Protein AF-A0A932J8X0-F1 (afdb_monomer_lite)

Secondary structure (DSSP, 8-state):
----PPP-TTSSTTSS------------TTTHHHHHHHHHHHHHHHHHHHHHHHHHHHHHHHHHHHHHHHHHHHHHHHHHHHHHHHHHHHHHHHHHHHHHHHHHHHHHHHHHHHHHHHHHHHHHHHHHHHHHHHHTT-HHHHHHHHHHHHHHHHHHHHHHHHHHHHHHHHHHHHHHHHHHH-GGGHHHHHHHHHHHHHHHHHHHHHHHHHHHHHHHHHHHHHSHHHHHHHHHHH---SHHHHHHHHHHHHHHHHHHHHHHHHHHHHHHHHHHHTT--S-TTSHIIIIIHHIIIIIIHHHHHHHHHHHHHHHHIIIIIIHHHHHHHHHHHHHHHHHHHHHHHTHHHH--

Foldseek 3Di:
DDDDDDDDPPPPPPPDDDDDDDDDDDDDVPVCVVCCVVVVVVVVVVVVVVVVVVVVVVVVVVVVVVVVVVVVVVVVVVVVVVVVVVVVVVVVVVVVVVVVVVVVVVVVVVVVVVVLVVVLVVLVVVLVVLVVVLVVLPLVVLQVFLVVLLVVLVVVLVVLLVLQLQLLVQLLVLLVVVCVVPVVCVVVSVVLNVLSVLLNVLSVQLVVLVVVLVVVCPVCVVCVVVVVVVVVPDDPDDNVVSVVSNVVSLVSNVVSVVVNVVSCVVSVVVVCPPPPPPPCPPCCVSNVVSSVP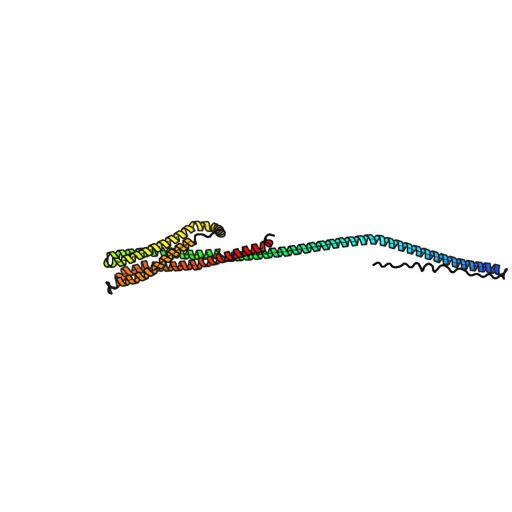RHVVSSVVSNVSSVVSVCSNVPRHVPSSVVSVVVSVVSVVVSVVSCVVCVVSNVD

pLDDT: mean 73.35, std 19.19, range [31.12, 97.75]

Sequence (348 aa):
MSDSIPFNRRAFLQQAILFTGAGLALGGVAAYAKDQWDAGEAASAASTVSLDSLRAQLAEASNQVAILNEALAASEAALTELRPQLATALGKNAELQNALTQQQADADSLKSQLAEAVSVIASHKQLIDLFDKLDAIGLDDVLQTGLNAASTAFAGLLGLAPLALAGIASARSLLDNFEIQFPSFRANLDWLKKNLDALTSGVAAVEAAIQGALSTLDPALTRMTQFIIYILDHLPFGIGQSAKNALNANDTLYASLPAFITGASSQIFTIFNEPFGTSERGLSKSLLQPVREKALAPSEKLGAQVTATNDVYVKDLHVPASVALTQRAQLRKEIADFREKNKAVLEK

Structure (mmCIF, N/CA/C/O backbone):
data_AF-A0A932J8X0-F1
#
_entry.id   AF-A0A932J8X0-F1
#
loop_
_atom_site.group_PDB
_atom_site.id
_atom_site.type_symbol
_atom_site.label_atom_id
_atom_site.label_alt_id
_atom_site.label_comp_id
_atom_site.label_asym_id
_atom_site.label_entity_id
_atom_site.label_seq_id
_atom_site.pdbx_PDB_ins_code
_atom_site.Cartn_x
_atom_site.Cartn_y
_atom_site.Cartn_z
_atom_site.occupancy
_atom_site.B_iso_or_equiv
_atom_site.auth_seq_id
_atom_site.auth_comp_id
_atom_site.auth_asym_id
_atom_site.auth_atom_id
_atom_site.pdbx_PDB_model_num
ATOM 1 N N . MET A 1 1 ? -54.246 -16.405 58.474 1.00 39.28 1 MET A N 1
ATOM 2 C CA . MET A 1 1 ? -54.388 -17.644 59.263 1.00 39.28 1 MET A CA 1
ATOM 3 C C . MET A 1 1 ? -53.867 -17.330 60.647 1.00 39.28 1 MET A C 1
ATOM 5 O O . MET A 1 1 ? -52.698 -17.009 60.790 1.00 39.28 1 MET A O 1
ATOM 9 N N . SER A 1 2 ? -54.800 -17.212 61.581 1.00 34.84 2 SER A N 1
ATOM 10 C CA . SER A 1 2 ? -54.664 -16.609 62.903 1.00 34.84 2 SER A CA 1
ATOM 11 C C . SER A 1 2 ? -54.863 -17.692 63.957 1.00 34.84 2 SER A C 1
ATOM 13 O O . SER A 1 2 ? -55.970 -18.220 64.051 1.00 34.84 2 SER A O 1
ATOM 15 N N . ASP A 1 3 ? -53.831 -17.991 64.740 1.00 37.00 3 ASP A N 1
ATOM 16 C CA . ASP A 1 3 ? -53.940 -18.879 65.898 1.00 37.00 3 ASP A CA 1
ATOM 17 C C . ASP A 1 3 ? -54.025 -18.047 67.178 1.00 37.00 3 ASP A C 1
ATOM 19 O O . ASP A 1 3 ? -53.086 -17.355 67.569 1.00 37.00 3 ASP A O 1
ATOM 23 N N . SER A 1 4 ? -55.191 -18.100 67.820 1.00 38.75 4 SER A N 1
ATOM 24 C CA . SER A 1 4 ? -55.466 -17.503 69.125 1.00 38.75 4 SER A CA 1
ATOM 25 C C . SER A 1 4 ? -55.591 -18.602 70.180 1.00 38.75 4 SER A C 1
ATOM 27 O O . SER A 1 4 ? -56.438 -19.487 70.061 1.00 38.75 4 SER A O 1
ATOM 29 N N . ILE A 1 5 ? -54.773 -18.516 71.228 1.00 43.25 5 ILE A N 1
ATOM 30 C CA . ILE A 1 5 ? -54.753 -19.416 72.391 1.00 43.25 5 ILE A CA 1
ATOM 31 C C . ILE A 1 5 ? -55.936 -19.071 73.327 1.00 43.25 5 ILE A C 1
ATOM 33 O O . ILE A 1 5 ? -56.063 -17.905 73.711 1.00 43.25 5 ILE A O 1
ATOM 37 N N . PRO A 1 6 ? -56.809 -20.019 73.728 1.00 49.38 6 PRO A N 1
ATOM 38 C CA . PRO A 1 6 ? -57.963 -19.704 74.571 1.00 49.38 6 PRO A CA 1
ATOM 39 C C . PRO A 1 6 ? -57.643 -19.727 76.079 1.00 49.38 6 PRO A C 1
ATOM 41 O O . PRO A 1 6 ? -57.189 -20.728 76.630 1.00 49.38 6 PRO A O 1
ATOM 44 N N . PHE A 1 7 ? -57.963 -18.620 76.759 1.00 43.22 7 PHE A N 1
ATOM 45 C CA . PHE A 1 7 ? -57.955 -18.459 78.219 1.00 43.22 7 PHE A CA 1
ATOM 46 C C . PHE A 1 7 ? -59.139 -19.186 78.886 1.00 43.22 7 PHE A C 1
ATOM 48 O O . PHE A 1 7 ? -60.299 -19.027 78.499 1.00 43.22 7 PHE A O 1
ATOM 55 N N . ASN A 1 8 ? -58.853 -19.951 79.941 1.00 48.16 8 ASN A N 1
ATOM 56 C CA . ASN A 1 8 ? -59.779 -20.887 80.578 1.00 48.16 8 ASN A CA 1
ATOM 57 C C . ASN A 1 8 ? -60.468 -20.266 81.817 1.00 48.16 8 ASN A C 1
ATOM 59 O O . ASN A 1 8 ? -59.940 -20.299 82.923 1.00 48.16 8 ASN A O 1
ATOM 63 N N . ARG A 1 9 ? -61.670 -19.695 81.641 1.00 50.12 9 ARG A N 1
ATOM 64 C CA . ARG A 1 9 ? -62.478 -19.054 82.711 1.00 50.12 9 ARG A CA 1
ATOM 65 C C . ARG A 1 9 ? -63.271 -20.034 83.598 1.00 50.12 9 ARG A C 1
ATOM 67 O O . ARG A 1 9 ? -63.955 -19.604 84.520 1.00 50.12 9 ARG A O 1
ATOM 74 N N . ARG A 1 10 ? -63.216 -21.346 83.330 1.00 53.94 10 ARG A N 1
ATOM 75 C CA . ARG A 1 10 ? -64.060 -22.359 84.001 1.00 53.94 10 ARG A CA 1
ATOM 76 C C . ARG A 1 10 ? -63.488 -22.937 85.300 1.00 53.94 10 ARG A C 1
ATOM 78 O O . ARG A 1 10 ? -64.251 -23.520 86.059 1.00 53.94 10 ARG A O 1
ATOM 85 N N . ALA A 1 11 ? -62.202 -22.745 85.589 1.00 51.12 11 ALA A N 1
ATOM 86 C CA . ALA A 1 11 ? -61.571 -23.319 86.783 1.00 51.12 11 ALA A CA 1
ATOM 87 C C . ALA A 1 11 ? -61.837 -22.527 88.082 1.00 51.12 11 ALA A C 1
ATOM 89 O O . ALA A 1 11 ? -61.676 -23.067 89.168 1.00 51.12 11 ALA A O 1
ATOM 90 N N . PHE A 1 12 ? -62.282 -21.269 87.993 1.00 49.56 12 PHE A N 1
ATOM 91 C CA . PHE A 1 12 ? -62.407 -20.391 89.166 1.00 49.56 12 PHE A CA 1
ATOM 92 C C . PHE A 1 12 ? -63.771 -20.477 89.880 1.00 49.56 12 PHE A C 1
ATOM 94 O O . PHE A 1 12 ? -63.888 -20.115 91.044 1.00 49.56 12 PHE A O 1
ATOM 101 N N . LEU A 1 13 ? -64.814 -20.999 89.223 1.00 45.50 13 LEU A N 1
ATOM 102 C CA . LEU A 1 13 ? -66.171 -21.070 89.795 1.00 45.50 13 LEU A CA 1
ATOM 103 C C . LEU A 1 13 ? -66.478 -22.377 90.549 1.00 45.50 13 LEU A C 1
ATOM 105 O O . LEU A 1 13 ? -67.580 -22.530 91.063 1.00 45.50 13 LEU A O 1
ATOM 109 N N . GLN A 1 14 ? -65.530 -23.316 90.641 1.00 49.47 14 GLN A N 1
ATOM 110 C CA . GLN A 1 14 ? -65.748 -24.619 91.289 1.00 49.47 14 GLN A CA 1
ATOM 111 C C . GLN A 1 14 ? -65.331 -24.691 92.766 1.00 49.47 14 GLN A C 1
ATOM 113 O O . GLN A 1 14 ? -65.524 -25.734 93.383 1.00 49.47 14 GLN A O 1
ATOM 118 N N . GLN A 1 15 ? -64.801 -23.615 93.358 1.00 44.88 15 GLN A N 1
ATOM 119 C CA . GLN A 1 15 ? -64.203 -23.678 94.702 1.00 44.88 15 GLN A CA 1
ATOM 120 C C . GLN A 1 15 ? -64.929 -22.877 95.792 1.00 44.88 15 GLN A C 1
ATOM 122 O O . GLN A 1 15 ? -64.436 -22.770 96.910 1.00 44.88 15 GLN A O 1
ATOM 127 N N . ALA A 1 16 ? -66.131 -22.372 95.515 1.00 40.00 16 ALA A N 1
ATOM 128 C CA . ALA A 1 16 ? -66.974 -21.734 96.519 1.00 40.00 16 ALA A CA 1
ATOM 129 C C . ALA A 1 16 ? -68.401 -22.268 96.384 1.00 40.00 16 ALA A C 1
ATOM 131 O O . ALA A 1 16 ? -69.050 -21.967 95.393 1.00 40.00 16 ALA A O 1
ATOM 132 N N . ILE A 1 17 ? -68.824 -23.094 97.348 1.00 42.75 17 ILE A N 1
ATOM 133 C CA . ILE A 1 17 ? -70.187 -23.526 97.737 1.00 42.75 17 ILE A CA 1
ATOM 134 C C . ILE A 1 17 ? -70.041 -24.948 98.304 1.00 42.75 17 ILE A C 1
ATOM 136 O O . ILE A 1 17 ? -70.130 -25.935 97.584 1.00 42.75 17 ILE A O 1
ATOM 140 N N . LEU A 1 18 ? -69.784 -25.051 99.608 1.00 36.28 18 LEU A N 1
ATOM 141 C CA . LEU A 1 18 ? -70.157 -26.207 100.431 1.00 36.28 18 LEU A CA 1
ATOM 142 C C . LEU A 1 18 ? -70.184 -25.737 101.888 1.00 36.28 18 LEU A C 1
ATOM 144 O O . LEU A 1 18 ? -69.194 -25.736 102.612 1.00 36.28 18 LEU A O 1
ATOM 148 N N . PHE A 1 19 ? -71.358 -25.224 102.238 1.00 36.97 19 PHE A N 1
ATOM 149 C CA . PHE A 1 19 ? -71.772 -24.688 103.525 1.00 36.97 19 PHE A CA 1
ATOM 150 C C . PHE A 1 19 ? -72.671 -25.740 104.214 1.00 36.97 19 PHE A C 1
ATOM 152 O O . PHE A 1 19 ? -73.528 -26.325 103.555 1.00 36.97 19 PHE A O 1
ATOM 159 N N . THR A 1 20 ? -72.549 -25.868 105.543 1.00 35.31 20 THR A N 1
ATOM 160 C CA . THR A 1 20 ? -73.611 -26.164 106.546 1.00 35.31 20 THR A CA 1
ATOM 161 C C . THR A 1 20 ? -74.380 -27.499 106.581 1.00 35.31 20 THR A C 1
ATOM 163 O O . THR A 1 20 ? -75.069 -27.878 105.641 1.00 35.31 20 THR A O 1
ATOM 166 N N . GLY A 1 21 ? -74.431 -28.098 107.782 1.00 34.41 21 GLY A N 1
ATOM 167 C CA . GLY A 1 21 ? -75.422 -29.096 108.216 1.00 34.41 21 GLY A CA 1
ATOM 168 C C . GLY A 1 21 ? -75.527 -29.153 109.755 1.00 34.41 21 GLY A C 1
ATOM 169 O O . GLY A 1 21 ? -74.511 -29.093 110.436 1.00 34.41 21 GLY A O 1
ATOM 170 N N . ALA A 1 22 ? -76.758 -29.201 110.278 1.00 35.03 22 ALA A N 1
ATOM 171 C CA . ALA A 1 22 ? -77.200 -28.860 111.642 1.00 35.03 22 ALA A CA 1
ATOM 172 C C . ALA A 1 22 ? -77.447 -30.066 112.589 1.00 35.03 22 ALA A C 1
ATOM 174 O O . ALA A 1 22 ? -77.592 -31.190 112.119 1.00 35.03 22 ALA A O 1
ATOM 175 N N . GLY A 1 23 ? -77.617 -29.822 113.904 1.00 38.41 23 GLY A N 1
ATOM 176 C CA . GLY A 1 23 ? -78.188 -30.797 114.856 1.00 38.41 23 GLY A CA 1
ATOM 177 C C . GLY A 1 23 ? -78.225 -30.345 116.331 1.00 38.41 23 GLY A C 1
ATOM 178 O O . GLY A 1 23 ? -77.194 -30.323 116.990 1.00 38.41 23 GLY A O 1
ATOM 179 N N . LEU A 1 24 ? -79.420 -30.018 116.850 1.00 36.91 24 LEU A N 1
ATOM 180 C CA . LEU A 1 24 ? -79.743 -29.732 118.263 1.00 36.91 24 LEU A CA 1
ATOM 181 C C . LEU A 1 24 ? -80.312 -30.992 118.951 1.00 36.91 24 LEU A C 1
ATOM 183 O O . LEU A 1 24 ? -81.232 -31.602 118.407 1.00 36.91 24 LEU A O 1
ATOM 187 N N . ALA A 1 25 ? -79.861 -31.327 120.168 1.00 42.59 25 ALA A N 1
ATOM 188 C CA . ALA A 1 25 ? -80.538 -32.273 121.068 1.00 42.59 25 ALA A CA 1
ATOM 189 C C . ALA A 1 25 ? -80.444 -31.805 122.536 1.00 42.59 25 ALA A C 1
ATOM 191 O O . ALA A 1 25 ? -79.367 -31.524 123.055 1.00 42.59 25 ALA A O 1
ATOM 192 N N . LEU A 1 26 ? -81.610 -31.694 123.178 1.00 37.94 26 LEU A N 1
ATOM 193 C CA . LEU A 1 26 ? -81.852 -31.227 124.546 1.00 37.94 26 LEU A CA 1
ATOM 194 C C . LEU A 1 26 ? -81.521 -32.315 125.581 1.00 37.94 26 LEU A C 1
ATOM 196 O O . LEU A 1 26 ? -82.140 -33.375 125.568 1.00 37.94 26 LEU A O 1
ATOM 200 N N . GLY A 1 27 ? -80.623 -32.025 126.528 1.00 40.16 27 GLY A N 1
ATOM 201 C CA . GLY A 1 27 ? -80.419 -32.869 127.712 1.00 40.16 27 GLY A CA 1
ATOM 202 C C . GLY A 1 27 ? -79.095 -32.629 128.433 1.00 40.16 27 GLY A C 1
ATOM 203 O O . GLY A 1 27 ? -78.170 -33.415 128.281 1.00 40.16 27 GLY A O 1
ATOM 204 N N . GLY A 1 28 ? -78.992 -31.562 129.236 1.00 36.47 28 GLY A N 1
ATOM 205 C CA . GLY A 1 28 ? -77.803 -31.355 130.073 1.00 36.47 28 GLY A CA 1
ATOM 206 C C . GLY A 1 28 ? -77.649 -29.979 130.719 1.00 36.47 28 GLY A C 1
ATOM 207 O O . GLY A 1 28 ? -76.533 -29.514 130.847 1.00 36.47 28 GLY A O 1
ATOM 208 N N . VAL A 1 29 ? -78.712 -29.285 131.128 1.00 36.12 29 VAL A N 1
ATOM 209 C CA . VAL A 1 29 ? -78.679 -27.822 131.380 1.00 36.12 29 VAL A CA 1
ATOM 210 C C . VAL A 1 29 ? -77.816 -27.328 132.568 1.00 36.12 29 VAL A C 1
ATOM 212 O O . VAL A 1 29 ? -77.713 -26.125 132.765 1.00 36.12 29 VAL A O 1
ATOM 215 N N . ALA A 1 30 ? -77.138 -28.203 133.322 1.00 41.72 30 ALA A N 1
ATOM 216 C CA . ALA A 1 30 ? -76.142 -27.802 134.335 1.00 41.72 30 ALA A CA 1
ATOM 217 C C . ALA A 1 30 ? -74.696 -28.250 134.020 1.00 41.72 30 ALA A C 1
ATOM 219 O O . ALA A 1 30 ? -73.755 -27.627 134.502 1.00 41.72 30 ALA A O 1
ATOM 220 N N . ALA A 1 31 ? -74.501 -29.267 133.168 1.00 41.97 31 ALA A N 1
ATOM 221 C CA . ALA A 1 31 ? -73.181 -29.675 132.664 1.00 41.97 31 ALA A CA 1
ATOM 222 C C . ALA A 1 31 ? -72.868 -29.038 131.295 1.00 41.97 31 ALA A C 1
ATOM 224 O O . ALA A 1 31 ? -71.729 -28.691 131.025 1.00 41.97 31 ALA A O 1
ATOM 225 N N . TYR A 1 32 ? -73.897 -28.763 130.491 1.00 43.03 32 TYR A N 1
ATOM 226 C CA . TYR A 1 32 ? -73.856 -28.038 129.220 1.00 43.03 32 TYR A CA 1
ATOM 227 C C . TYR A 1 32 ? -73.526 -26.552 129.398 1.00 43.03 32 TYR A C 1
ATOM 229 O O . TYR A 1 32 ? -73.077 -25.938 128.454 1.00 43.03 32 TYR A O 1
ATOM 237 N N . ALA A 1 33 ? -73.693 -25.943 130.577 1.00 43.09 33 ALA A N 1
ATOM 238 C CA . ALA A 1 33 ? -73.271 -24.551 130.788 1.00 43.09 33 ALA A CA 1
ATOM 239 C C . ALA A 1 33 ? -71.757 -24.417 131.041 1.00 43.09 33 ALA A C 1
ATOM 241 O O . ALA A 1 33 ? -71.186 -23.379 130.726 1.00 43.09 33 ALA A O 1
ATOM 242 N N . LYS A 1 34 ? -71.105 -25.465 131.569 1.00 43.97 34 LYS A N 1
ATOM 243 C CA . LYS A 1 34 ? -69.643 -25.529 131.715 1.00 43.97 34 LYS A CA 1
ATOM 244 C C . LYS A 1 34 ? -68.988 -26.149 130.479 1.00 43.97 34 LYS A C 1
ATOM 246 O O . LYS A 1 34 ? -68.008 -25.607 129.999 1.00 43.97 34 LYS A O 1
ATOM 251 N N . ASP A 1 35 ? -69.605 -27.175 129.894 1.00 44.78 35 ASP A N 1
ATOM 252 C CA . ASP A 1 35 ? -69.177 -27.769 128.625 1.00 44.78 35 ASP A CA 1
ATOM 253 C C . ASP A 1 35 ? -69.507 -26.877 127.415 1.00 44.78 35 ASP A C 1
ATOM 255 O O . ASP A 1 35 ? -68.776 -26.930 126.456 1.00 44.78 35 ASP A O 1
ATOM 259 N N . GLN A 1 36 ? -70.499 -25.971 127.426 1.00 44.47 36 GLN A N 1
ATOM 260 C CA . GLN A 1 36 ? -70.602 -24.903 126.402 1.00 44.47 36 GLN A CA 1
ATOM 261 C C . GLN A 1 36 ? -69.737 -23.684 126.699 1.00 44.47 36 GLN A C 1
ATOM 263 O O . GLN A 1 36 ? -69.558 -22.862 125.807 1.00 44.47 36 GLN A O 1
ATOM 268 N N . TRP A 1 37 ? -69.208 -23.530 127.911 1.00 48.25 37 TRP A N 1
ATOM 269 C CA . TRP A 1 37 ? -68.166 -22.533 128.130 1.00 48.25 37 TRP A CA 1
ATOM 270 C C . TRP A 1 37 ? -66.841 -23.085 127.621 1.00 48.25 37 TRP A C 1
ATOM 272 O O . TRP A 1 37 ? -66.235 -22.450 126.780 1.00 48.25 37 TRP A O 1
ATOM 282 N N . ASP A 1 38 ? -66.485 -24.321 127.978 1.00 48.09 38 ASP A N 1
ATOM 283 C CA . ASP A 1 38 ? -65.242 -24.975 127.557 1.00 48.09 38 ASP A CA 1
ATOM 284 C C . ASP A 1 38 ? -65.304 -25.469 126.082 1.00 48.09 38 ASP A C 1
ATOM 286 O O . ASP A 1 38 ? -64.325 -25.344 125.351 1.00 48.09 38 ASP A O 1
ATOM 290 N N . ALA A 1 39 ? -66.456 -25.935 125.571 1.00 46.81 39 ALA A N 1
ATOM 291 C CA . ALA A 1 39 ? -66.688 -26.241 124.146 1.00 46.81 39 ALA A CA 1
ATOM 292 C C . ALA A 1 39 ? -67.168 -25.035 123.337 1.00 46.81 39 ALA A C 1
ATOM 294 O O . ALA A 1 39 ? -67.032 -25.049 122.122 1.00 46.81 39 ALA A O 1
ATOM 295 N N . GLY A 1 40 ? -67.677 -23.972 123.962 1.00 47.59 40 GLY A N 1
ATOM 296 C CA . GLY A 1 40 ? -67.831 -22.665 123.316 1.00 47.59 40 GLY A CA 1
ATOM 297 C C . GLY A 1 40 ? -66.493 -21.945 123.206 1.00 47.59 40 GLY A C 1
ATOM 298 O O . GLY A 1 40 ? -66.272 -21.249 122.226 1.00 47.59 40 GLY A O 1
ATOM 299 N N . GLU A 1 41 ? -65.560 -22.181 124.126 1.00 48.91 41 GLU A N 1
ATOM 300 C CA . GLU A 1 41 ? -64.161 -21.746 124.080 1.00 48.91 41 GLU A CA 1
ATOM 301 C C . GLU A 1 41 ? -63.361 -22.612 123.094 1.00 48.91 41 GLU A C 1
ATOM 303 O O . GLU A 1 41 ? -62.618 -22.065 122.290 1.00 48.91 41 GLU A O 1
ATOM 308 N N . ALA A 1 42 ? -63.619 -23.925 123.001 1.00 48.97 42 ALA A N 1
ATOM 309 C CA . ALA A 1 42 ? -63.025 -24.795 121.977 1.00 48.97 42 ALA A CA 1
ATOM 310 C C . ALA A 1 42 ? -63.661 -24.652 120.577 1.00 48.97 42 ALA A C 1
ATOM 312 O O . ALA A 1 42 ? -62.952 -24.760 119.580 1.00 48.97 42 ALA A O 1
ATOM 313 N N . ALA A 1 43 ? -64.967 -24.380 120.457 1.00 48.72 43 ALA A N 1
ATOM 314 C CA . ALA A 1 43 ? -65.643 -24.128 119.180 1.00 48.72 43 ALA A CA 1
ATOM 315 C C . ALA A 1 43 ? -65.465 -22.684 118.711 1.00 48.72 43 ALA A C 1
ATOM 317 O O . ALA A 1 43 ? -65.368 -22.471 117.507 1.00 48.72 43 ALA A O 1
ATOM 318 N N . SER A 1 44 ? -65.358 -21.698 119.610 1.00 50.66 44 SER A N 1
ATOM 319 C CA . SER A 1 44 ? -64.876 -20.364 119.240 1.00 50.66 44 SER A CA 1
ATOM 320 C C . SER A 1 44 ? -63.403 -20.420 118.872 1.00 50.66 44 SER A C 1
ATOM 322 O O . SER A 1 44 ? -63.083 -19.833 117.856 1.00 50.66 44 SER A O 1
ATOM 324 N N . ALA A 1 45 ? -62.558 -21.203 119.560 1.00 52.47 45 ALA A N 1
ATOM 325 C CA . ALA A 1 45 ? -61.171 -21.449 119.157 1.00 52.47 45 ALA A CA 1
ATOM 326 C C . ALA A 1 45 ? -61.056 -22.193 117.813 1.00 52.47 45 ALA A C 1
ATOM 328 O O . ALA A 1 45 ? -60.228 -21.838 116.988 1.00 52.47 45 ALA A O 1
ATOM 329 N N . ALA A 1 46 ? -61.893 -23.194 117.530 1.00 52.88 46 ALA A N 1
ATOM 330 C CA . ALA A 1 46 ? -61.898 -23.889 116.239 1.00 52.88 46 ALA A CA 1
ATOM 331 C C . ALA A 1 46 ? -62.501 -23.022 115.116 1.00 52.88 46 ALA A C 1
ATOM 333 O O . ALA A 1 46 ? -62.030 -23.062 113.979 1.00 52.88 46 ALA A O 1
ATOM 334 N N . SER A 1 47 ? -63.506 -22.197 115.429 1.00 51.84 47 SER A N 1
ATOM 335 C CA . SER A 1 47 ? -64.109 -21.243 114.490 1.00 51.84 47 SER A CA 1
ATOM 336 C C . SER A 1 47 ? -63.183 -20.059 114.214 1.00 51.84 47 SER A C 1
ATOM 338 O O . SER A 1 47 ? -63.096 -19.641 113.062 1.00 51.84 47 SER A O 1
ATOM 340 N N . THR A 1 48 ? -62.443 -19.557 115.210 1.00 56.72 48 THR A N 1
ATOM 341 C CA . THR A 1 48 ? -61.386 -18.552 115.026 1.00 56.72 48 THR A CA 1
ATOM 342 C C . THR A 1 48 ? -60.214 -19.140 114.262 1.00 56.72 48 THR A C 1
ATOM 344 O O . THR A 1 48 ? -59.805 -18.525 113.292 1.00 56.72 48 THR A O 1
ATOM 347 N N . VAL A 1 49 ? -59.770 -20.367 114.557 1.00 58.22 49 VAL A N 1
ATOM 348 C CA . VAL A 1 49 ? -58.740 -21.061 113.758 1.00 58.22 49 VAL A CA 1
ATOM 349 C C . VAL A 1 49 ? -59.202 -21.273 112.306 1.00 58.22 49 VAL A C 1
ATOM 351 O O . VAL A 1 49 ? -58.414 -21.087 111.379 1.00 58.22 49 VAL A O 1
ATOM 354 N N . SER A 1 50 ? -60.485 -21.574 112.062 1.00 64.44 50 SER A N 1
ATOM 355 C CA . SER A 1 50 ? -61.034 -21.691 110.700 1.00 64.44 50 SER A CA 1
ATOM 356 C C . SER A 1 50 ? -61.142 -20.339 109.974 1.00 64.44 50 SER A C 1
ATOM 358 O O . SER A 1 50 ? -60.775 -20.245 108.802 1.00 64.44 50 SER A O 1
ATOM 360 N N . LEU A 1 51 ? -61.556 -19.271 110.666 1.00 64.12 51 LEU A N 1
ATOM 361 C CA . LEU A 1 51 ? -61.614 -17.902 110.143 1.00 64.12 51 LEU A CA 1
ATOM 362 C C . LEU A 1 51 ? -60.223 -17.318 109.900 1.00 64.12 51 LEU A C 1
ATOM 364 O O . LEU A 1 51 ? -60.030 -16.613 108.914 1.00 64.12 51 LEU A O 1
ATOM 368 N N . ASP A 1 52 ? -59.257 -17.629 110.756 1.00 72.62 52 ASP A N 1
ATOM 369 C CA . ASP A 1 52 ? -57.867 -17.212 110.614 1.00 72.62 52 ASP A CA 1
ATOM 370 C C . ASP A 1 52 ? -57.199 -17.964 109.459 1.00 72.62 52 ASP A C 1
ATOM 372 O O . ASP A 1 52 ? -56.469 -17.351 108.684 1.00 72.62 52 ASP A O 1
ATOM 376 N N . SER A 1 53 ? -57.534 -19.242 109.237 1.00 75.25 53 SER A N 1
ATOM 377 C CA . SER A 1 53 ? -57.088 -19.985 108.050 1.00 75.25 53 SER A CA 1
ATOM 378 C C . SER A 1 53 ? -57.701 -19.455 106.744 1.00 75.25 53 SER A C 1
ATOM 380 O O . SER A 1 53 ? -56.997 -19.327 105.745 1.00 75.25 53 SER A O 1
ATOM 382 N N . LEU A 1 54 ? -58.982 -19.066 106.751 1.00 70.31 54 LEU A N 1
ATOM 383 C CA . LEU A 1 54 ? -59.657 -18.439 105.610 1.00 70.31 54 LEU A CA 1
ATOM 384 C C . LEU A 1 54 ? -59.135 -17.020 105.348 1.00 70.31 54 LEU A C 1
ATOM 386 O O . LEU A 1 54 ? -58.964 -16.638 104.194 1.00 70.31 54 LEU A O 1
ATOM 390 N N . ARG A 1 55 ? -58.830 -16.242 106.395 1.00 75.38 55 ARG A N 1
ATOM 391 C CA . ARG A 1 55 ? -58.161 -14.934 106.282 1.00 75.38 55 ARG A CA 1
ATOM 392 C C . ARG A 1 55 ? -56.738 -15.071 105.759 1.00 75.38 55 ARG A C 1
ATOM 394 O O . ARG A 1 55 ? -56.345 -14.268 104.922 1.00 75.38 55 ARG A O 1
ATOM 401 N N . ALA A 1 56 ? -55.997 -16.086 106.200 1.00 75.19 56 ALA A N 1
ATOM 402 C CA . ALA A 1 56 ? -54.671 -16.392 105.679 1.00 75.19 56 ALA A CA 1
ATOM 403 C C . ALA A 1 56 ? -54.738 -16.789 104.196 1.00 75.19 56 ALA A C 1
ATOM 405 O O . ALA A 1 56 ? -53.980 -16.256 103.397 1.00 75.19 56 ALA A O 1
ATOM 406 N N . GLN A 1 57 ? -55.697 -17.632 103.798 1.00 75.12 57 GLN A N 1
ATOM 407 C CA . GLN A 1 57 ? -55.917 -17.990 102.390 1.00 75.12 57 GLN A CA 1
ATOM 408 C C . GLN A 1 57 ? -56.384 -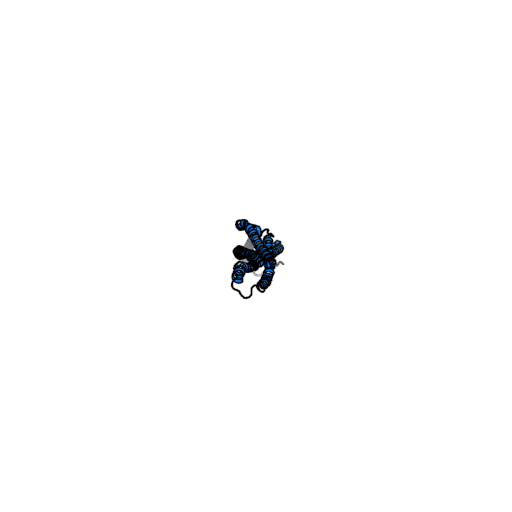16.803 101.537 1.00 75.12 57 GLN A C 1
ATOM 410 O O . GLN A 1 57 ? -55.964 -16.677 100.391 1.00 75.12 57 GLN A O 1
ATOM 415 N N . LEU A 1 58 ? -57.217 -15.906 102.074 1.00 74.88 58 LEU A N 1
ATOM 416 C CA . LEU A 1 58 ? -57.634 -14.684 101.383 1.00 74.88 58 LEU A CA 1
ATOM 417 C C . LEU A 1 58 ? -56.473 -13.688 101.242 1.00 74.88 58 LEU A C 1
ATOM 419 O O . LEU A 1 58 ? -56.350 -13.048 100.202 1.00 74.88 58 LEU A O 1
ATOM 423 N N . ALA A 1 59 ? -55.612 -13.572 102.256 1.00 77.62 59 ALA A N 1
ATOM 424 C CA . ALA A 1 59 ? -54.399 -12.759 102.201 1.00 77.62 59 ALA A CA 1
ATOM 425 C C . ALA A 1 59 ? -53.377 -13.334 101.204 1.00 77.62 59 ALA A C 1
ATOM 427 O O . ALA A 1 59 ? -52.800 -12.582 100.422 1.00 77.62 59 ALA A O 1
ATOM 428 N N . GLU A 1 60 ? -53.216 -14.658 101.165 1.00 80.88 60 GLU A N 1
ATOM 429 C CA . GLU A 1 60 ? -52.394 -15.379 100.186 1.00 80.88 60 GLU A CA 1
ATOM 430 C C . GLU A 1 60 ? -52.929 -15.179 98.759 1.00 80.88 60 GLU A C 1
ATOM 432 O O . GLU A 1 60 ? -52.184 -14.798 97.859 1.00 80.88 60 GLU A O 1
ATOM 437 N N . ALA A 1 61 ? -54.239 -15.347 98.553 1.00 73.75 61 ALA A N 1
ATOM 438 C CA . ALA A 1 61 ? -54.887 -15.102 97.268 1.00 73.75 61 ALA A CA 1
ATOM 439 C C . ALA A 1 61 ? -54.795 -13.623 96.856 1.00 73.75 61 ALA A C 1
ATOM 441 O O . ALA A 1 61 ? -54.544 -13.325 95.692 1.00 73.75 61 ALA A O 1
ATOM 442 N N . SER A 1 62 ? -54.935 -12.686 97.799 1.00 81.50 62 SER A N 1
ATOM 443 C CA . SER A 1 62 ? -54.744 -11.251 97.556 1.00 81.50 62 SER A CA 1
ATOM 444 C C . SER A 1 62 ? -53.302 -10.931 97.153 1.00 81.50 62 SER A C 1
ATOM 446 O O . SER A 1 62 ? -53.091 -10.136 96.238 1.00 81.50 62 SER A O 1
ATOM 448 N N . ASN A 1 63 ? -52.312 -11.565 97.787 1.00 83.50 63 ASN A N 1
ATOM 449 C CA . ASN A 1 63 ? -50.907 -11.447 97.398 1.00 83.50 63 ASN A CA 1
ATOM 450 C C . ASN A 1 63 ? -50.657 -12.044 96.008 1.00 83.50 63 ASN A C 1
ATOM 452 O O . ASN A 1 63 ? -49.986 -11.420 95.192 1.00 83.50 63 ASN A O 1
ATOM 456 N N . GLN A 1 64 ? -51.241 -13.201 95.690 1.00 85.81 64 GLN A N 1
ATOM 457 C CA . GLN A 1 64 ? -51.146 -13.787 94.351 1.00 85.81 64 GLN A CA 1
ATOM 458 C C . GLN A 1 64 ? -51.785 -12.895 93.280 1.00 85.81 64 GLN A C 1
ATOM 460 O O . GLN A 1 64 ? -51.208 -12.728 92.208 1.00 85.81 64 GLN A O 1
ATOM 465 N N . VAL A 1 65 ? -52.934 -12.272 93.560 1.00 83.62 65 VAL A N 1
ATOM 466 C CA . VAL A 1 65 ? -53.569 -11.301 92.653 1.00 83.62 65 VAL A CA 1
ATOM 467 C C . VAL A 1 65 ? -52.686 -10.065 92.461 1.00 83.62 65 VAL A C 1
ATOM 469 O O . VAL A 1 65 ? -52.557 -9.586 91.336 1.00 83.62 65 VAL A O 1
ATOM 472 N N . ALA A 1 66 ? -52.040 -9.567 93.519 1.00 84.19 66 ALA A N 1
ATOM 473 C CA . ALA A 1 66 ? -51.105 -8.448 93.419 1.00 84.19 66 ALA A CA 1
ATOM 474 C C . ALA A 1 66 ? -49.891 -8.792 92.536 1.00 84.19 66 ALA A C 1
ATOM 476 O O . ALA A 1 66 ? -49.576 -8.035 91.621 1.00 84.19 66 ALA A O 1
ATOM 477 N N . ILE A 1 67 ? -49.290 -9.971 92.733 1.00 88.88 67 ILE A N 1
ATOM 478 C CA . ILE A 1 67 ? -48.166 -10.470 91.922 1.00 88.88 67 ILE A CA 1
ATOM 479 C C . ILE A 1 67 ? -48.577 -10.644 90.453 1.00 88.88 67 ILE A C 1
ATOM 481 O O . ILE A 1 67 ? -47.834 -10.267 89.548 1.00 88.88 67 ILE A O 1
ATOM 485 N N . LEU A 1 68 ? -49.768 -11.190 90.190 1.00 87.31 68 LEU A N 1
ATOM 486 C CA . LEU A 1 68 ? -50.280 -11.359 88.827 1.00 87.31 68 LEU A CA 1
ATOM 487 C C . LEU A 1 68 ? -50.555 -10.018 88.138 1.00 87.31 68 LEU A C 1
ATOM 489 O O . LEU A 1 68 ? -50.263 -9.882 86.951 1.00 87.31 68 LEU A O 1
ATOM 493 N N . ASN A 1 69 ? -51.077 -9.026 88.862 1.00 88.44 69 ASN A N 1
ATOM 494 C CA . ASN A 1 69 ? -51.286 -7.680 88.326 1.00 88.44 69 ASN A CA 1
ATOM 495 C C . ASN A 1 69 ? -49.957 -6.984 88.003 1.00 88.44 69 ASN A C 1
ATOM 497 O O . ASN A 1 69 ? -49.851 -6.316 86.977 1.00 88.44 69 ASN A O 1
ATOM 501 N N . GLU A 1 70 ? -48.934 -7.171 88.836 1.00 87.00 70 GLU A N 1
ATOM 502 C CA . GLU A 1 70 ? -47.595 -6.629 88.598 1.00 87.00 70 GLU A CA 1
ATOM 503 C C . GLU A 1 70 ? -46.915 -7.309 87.395 1.00 87.00 70 GLU A C 1
ATOM 505 O O . GLU A 1 70 ? -46.364 -6.634 86.524 1.00 87.00 70 GLU A O 1
ATOM 510 N N . ALA A 1 71 ? -47.051 -8.634 87.265 1.00 87.69 71 ALA A N 1
ATOM 511 C CA . ALA A 1 71 ? -46.589 -9.383 86.096 1.00 87.69 71 ALA A CA 1
ATOM 512 C C . ALA A 1 71 ? -47.326 -8.982 84.802 1.00 87.69 71 ALA A C 1
ATOM 514 O O . ALA A 1 71 ? -46.703 -8.885 83.742 1.00 87.69 71 ALA A O 1
ATOM 515 N N . LEU A 1 72 ? -48.636 -8.715 84.876 1.00 90.12 72 LEU A N 1
ATOM 516 C CA . LEU A 1 72 ? -49.426 -8.230 83.743 1.00 90.12 72 LEU A CA 1
ATOM 517 C C . LEU A 1 72 ? -48.965 -6.833 83.306 1.00 90.12 72 LEU A C 1
ATOM 519 O O . LEU A 1 72 ? -48.710 -6.630 82.120 1.00 90.12 72 LEU A O 1
ATOM 523 N N . ALA A 1 73 ? -48.780 -5.910 84.253 1.00 89.69 73 ALA A N 1
ATOM 524 C CA . ALA A 1 73 ? -48.286 -4.562 83.979 1.00 89.69 73 ALA A CA 1
ATOM 525 C C . ALA A 1 73 ? -46.871 -4.576 83.369 1.00 89.69 73 ALA A C 1
ATOM 527 O O . ALA A 1 73 ? -46.602 -3.854 82.409 1.00 89.69 73 ALA A O 1
ATOM 528 N N . ALA A 1 74 ? -45.979 -5.444 83.863 1.00 89.69 74 ALA A N 1
ATOM 529 C CA . ALA A 1 74 ? -44.648 -5.638 83.284 1.00 89.69 74 ALA A CA 1
ATOM 530 C C . ALA A 1 74 ? -44.712 -6.189 81.845 1.00 89.69 74 ALA A C 1
ATOM 532 O O . ALA A 1 74 ? -43.976 -5.737 80.967 1.00 89.69 74 ALA A O 1
ATOM 533 N N . SER A 1 75 ? -45.627 -7.126 81.580 1.00 84.56 75 SER A N 1
ATOM 534 C CA . SER A 1 75 ? -45.901 -7.651 80.236 1.00 84.56 75 SER A CA 1
ATOM 535 C C . SER A 1 75 ? -46.427 -6.563 79.287 1.00 84.56 75 SER A C 1
ATOM 537 O O . SER A 1 75 ? -45.965 -6.445 78.152 1.00 84.56 75 SER A O 1
ATOM 539 N N . GLU A 1 76 ? -47.370 -5.736 79.740 1.00 90.81 76 GLU A N 1
ATOM 540 C CA . GLU A 1 76 ? -47.920 -4.627 78.952 1.00 90.81 76 GLU A CA 1
ATOM 541 C C . GLU A 1 76 ? -46.861 -3.558 78.644 1.00 90.81 76 GLU A C 1
ATOM 543 O O . GLU A 1 76 ? -46.783 -3.071 77.510 1.00 90.81 76 GLU A O 1
ATOM 548 N N . ALA A 1 77 ? -45.990 -3.246 79.608 1.00 88.81 77 ALA A N 1
ATOM 549 C CA . ALA A 1 77 ? -44.845 -2.364 79.399 1.00 88.81 77 ALA A CA 1
ATOM 550 C C . ALA A 1 77 ? -43.880 -2.933 78.341 1.00 88.81 77 ALA A C 1
ATOM 552 O O . ALA A 1 77 ? -43.525 -2.231 77.392 1.00 88.81 77 ALA A O 1
ATOM 553 N N . ALA A 1 78 ? -43.545 -4.226 78.425 1.00 90.75 78 ALA A N 1
ATOM 554 C CA . ALA A 1 78 ? -42.695 -4.898 77.440 1.00 90.75 78 ALA A CA 1
ATOM 555 C C . ALA A 1 78 ? -43.313 -4.900 76.027 1.00 90.75 78 ALA A C 1
ATOM 557 O O . ALA A 1 78 ? -42.617 -4.657 75.040 1.00 90.75 78 ALA A O 1
ATOM 558 N N . LEU A 1 79 ? -44.629 -5.112 75.902 1.00 89.56 79 LEU A N 1
ATOM 559 C CA . LEU A 1 79 ? -45.336 -5.023 74.617 1.00 89.56 79 LEU A CA 1
ATOM 560 C C . LEU A 1 79 ? -45.323 -3.604 74.035 1.00 89.56 79 LEU A C 1
ATOM 562 O O . LEU A 1 79 ? -45.250 -3.434 72.814 1.00 89.56 79 LEU A O 1
ATOM 566 N N . THR A 1 80 ? -45.390 -2.590 74.896 1.00 92.25 80 THR A N 1
ATOM 567 C CA . THR A 1 80 ? -45.345 -1.181 74.489 1.00 92.25 80 THR A CA 1
ATOM 568 C C . THR A 1 80 ? -43.966 -0.804 73.943 1.00 92.25 80 THR A C 1
ATOM 570 O O . THR A 1 80 ? -43.886 -0.019 73.001 1.00 92.25 80 THR A O 1
ATOM 573 N N . GLU A 1 81 ? -42.898 -1.421 74.451 1.00 93.81 81 GLU A N 1
ATOM 574 C CA . GLU A 1 81 ? -41.525 -1.206 73.982 1.00 93.81 81 GLU A CA 1
ATOM 575 C C . GLU A 1 81 ? -41.150 -2.046 72.747 1.00 93.81 81 GLU A C 1
ATOM 577 O O . GLU A 1 81 ? -40.487 -1.555 71.832 1.00 93.81 81 GLU A O 1
ATOM 582 N N . LEU A 1 82 ? -41.623 -3.291 72.648 1.00 94.19 82 LEU A N 1
ATOM 583 C CA . LEU A 1 82 ? -41.331 -4.157 71.497 1.00 94.19 82 LEU A CA 1
ATOM 584 C C . LEU A 1 82 ? -42.022 -3.696 70.203 1.00 94.19 82 LEU A C 1
ATOM 586 O O . LEU A 1 82 ? -41.482 -3.881 69.111 1.00 94.19 82 LEU A O 1
ATOM 590 N N . ARG A 1 83 ? -43.200 -3.067 70.292 1.00 92.88 83 ARG A N 1
ATOM 591 C CA . ARG A 1 83 ? -43.940 -2.548 69.125 1.00 92.88 83 ARG A CA 1
ATOM 592 C C . ARG A 1 83 ? -43.155 -1.533 68.275 1.00 92.88 83 ARG A C 1
ATOM 594 O O . ARG A 1 83 ? -43.051 -1.758 67.067 1.00 92.88 83 ARG A O 1
ATOM 601 N N . PRO A 1 84 ? -42.598 -0.440 68.832 1.00 93.31 84 PRO A N 1
ATOM 602 C CA . PRO A 1 84 ? -41.804 0.510 68.054 1.00 93.31 84 PRO A CA 1
ATOM 603 C C . PRO A 1 84 ? -40.499 -0.104 67.533 1.00 93.31 84 PRO A C 1
ATOM 605 O O . PRO A 1 84 ? -40.069 0.242 66.430 1.00 93.31 84 PRO A O 1
ATOM 608 N N . GLN A 1 85 ? -39.894 -1.052 68.260 1.00 94.50 85 GLN A N 1
ATOM 609 C CA . GLN A 1 85 ? -38.714 -1.778 67.777 1.00 94.50 85 GLN A CA 1
ATOM 610 C C . GLN A 1 85 ? -39.040 -2.629 66.541 1.00 94.50 85 GLN A C 1
ATOM 612 O O . GLN A 1 85 ? -38.320 -2.553 65.545 1.00 94.50 85 GLN A O 1
ATOM 617 N N . LEU A 1 86 ? -40.156 -3.372 66.554 1.00 93.88 86 LEU A N 1
ATOM 618 C CA . LEU A 1 86 ? -40.628 -4.137 65.396 1.00 93.88 86 LEU A CA 1
ATOM 619 C C . LEU A 1 86 ? -40.928 -3.216 64.204 1.00 93.88 86 LEU A C 1
ATOM 621 O O . LEU A 1 86 ? -40.500 -3.503 63.089 1.00 93.88 86 LEU A O 1
ATOM 625 N N . ALA A 1 87 ? -41.619 -2.094 64.431 1.00 93.62 87 ALA A N 1
ATOM 626 C CA . ALA A 1 87 ? -41.911 -1.120 63.378 1.00 93.62 87 ALA A CA 1
ATOM 627 C C . ALA A 1 87 ? -40.626 -0.538 62.761 1.00 93.62 87 ALA A C 1
ATOM 629 O O . ALA A 1 87 ? -40.511 -0.444 61.541 1.00 93.62 87 ALA A O 1
ATOM 630 N N . THR A 1 88 ? -39.627 -0.227 63.593 1.00 96.00 88 THR A N 1
ATOM 631 C CA . THR A 1 88 ? -38.310 0.251 63.144 1.00 96.00 88 THR A CA 1
ATOM 632 C C . THR A 1 88 ? -37.568 -0.818 62.342 1.00 96.00 88 THR A C 1
ATOM 634 O O . THR A 1 88 ? -36.983 -0.517 61.304 1.00 96.00 88 THR A O 1
ATOM 637 N N . ALA A 1 89 ? -37.595 -2.074 62.793 1.00 92.38 89 ALA A N 1
ATOM 638 C CA . ALA A 1 89 ? -36.965 -3.188 62.089 1.00 92.38 89 ALA A CA 1
ATOM 639 C C . ALA A 1 89 ? -37.628 -3.462 60.728 1.00 92.38 89 ALA A C 1
ATOM 641 O O . ALA A 1 89 ? -36.931 -3.681 59.740 1.00 92.38 89 ALA A O 1
ATOM 642 N N . LEU A 1 90 ? -38.962 -3.395 60.652 1.00 94.62 90 LEU A N 1
ATOM 643 C CA . LEU A 1 90 ? -39.704 -3.503 59.394 1.00 94.62 90 LEU A CA 1
ATOM 644 C C . LEU A 1 90 ? -39.376 -2.346 58.439 1.00 94.62 90 LEU A C 1
ATOM 646 O O . LEU A 1 90 ? -39.160 -2.594 57.255 1.00 94.62 90 LEU A O 1
ATOM 650 N N . GLY A 1 91 ? -39.268 -1.115 58.951 1.00 96.06 91 GLY A N 1
ATOM 651 C CA . GLY A 1 91 ? -38.835 0.048 58.169 1.00 96.06 91 GLY A CA 1
ATOM 652 C C . GLY A 1 91 ? -37.434 -0.135 57.581 1.00 96.06 91 GLY A C 1
ATOM 653 O O . GLY A 1 91 ? -37.254 -0.011 56.373 1.00 96.06 91 GLY A O 1
ATOM 654 N N . LYS A 1 92 ? -36.464 -0.547 58.407 1.00 95.38 92 LYS A N 1
ATOM 655 C CA . LYS A 1 92 ? -35.095 -0.848 57.952 1.00 95.38 92 LYS A CA 1
ATOM 656 C C . LYS A 1 92 ? -35.049 -1.976 56.921 1.00 95.38 92 LYS A C 1
ATOM 658 O O . LYS A 1 92 ? -34.291 -1.887 55.963 1.00 95.38 92 LYS A O 1
ATOM 663 N N . ASN A 1 93 ? -35.853 -3.028 57.087 1.00 93.69 93 ASN A N 1
ATOM 664 C CA . ASN A 1 93 ? -35.935 -4.104 56.097 1.00 93.69 93 ASN A CA 1
ATOM 665 C C . ASN A 1 93 ? -36.481 -3.604 54.754 1.00 93.69 93 ASN A C 1
ATOM 667 O O . ASN A 1 93 ? -35.941 -3.975 53.715 1.00 93.69 93 ASN A O 1
ATOM 671 N N . ALA A 1 94 ? -37.501 -2.742 54.761 1.00 95.31 94 ALA A N 1
ATOM 672 C CA . ALA A 1 94 ? -38.024 -2.137 53.537 1.00 95.31 94 ALA A CA 1
ATOM 673 C C . ALA A 1 94 ? -36.982 -1.230 52.853 1.00 95.31 94 ALA A C 1
ATOM 675 O O . ALA A 1 94 ? -36.804 -1.302 51.638 1.00 95.31 94 ALA A O 1
ATOM 676 N N . GLU A 1 95 ? -36.242 -0.424 53.623 1.00 96.00 95 GLU A N 1
ATOM 677 C CA . GLU A 1 95 ? -35.136 0.397 53.109 1.00 96.00 95 GLU A CA 1
ATOM 678 C C . GLU A 1 95 ? -34.023 -0.457 52.488 1.00 96.00 95 GLU A C 1
ATOM 680 O O . GLU A 1 95 ? -33.605 -0.193 51.361 1.00 96.00 95 GLU A O 1
ATOM 685 N N . LEU A 1 96 ? -33.581 -1.511 53.181 1.00 96.00 96 LEU A N 1
ATOM 686 C CA . LEU A 1 96 ? -32.569 -2.440 52.672 1.00 96.00 96 LEU A CA 1
ATOM 687 C C . LEU A 1 96 ? -33.043 -3.169 51.412 1.00 96.00 96 LEU A C 1
ATOM 689 O O . LEU A 1 96 ? -32.257 -3.358 50.487 1.00 96.00 96 LEU A O 1
ATOM 693 N N . GLN A 1 97 ? -34.318 -3.550 51.342 1.00 96.06 97 GLN A N 1
ATOM 694 C CA . GLN A 1 97 ? -34.890 -4.194 50.161 1.00 96.06 97 GLN A CA 1
ATOM 695 C C . GLN A 1 97 ? -34.921 -3.248 48.950 1.00 96.06 97 GLN A C 1
ATOM 697 O O . GLN A 1 97 ? -34.585 -3.658 47.835 1.00 96.06 97 GLN A O 1
ATOM 702 N N . ASN A 1 98 ? -35.255 -1.974 49.166 1.00 95.81 98 ASN A N 1
ATOM 703 C CA . ASN A 1 98 ? -35.191 -0.949 48.125 1.00 95.81 98 ASN A CA 1
ATOM 704 C C . ASN A 1 98 ? -33.744 -0.692 47.679 1.00 95.81 98 ASN A C 1
ATOM 706 O O . ASN A 1 98 ? -33.475 -0.660 46.479 1.00 95.81 98 ASN A O 1
ATOM 710 N N . ALA A 1 99 ? -32.804 -0.577 48.622 1.00 95.25 99 ALA A N 1
ATOM 711 C CA . ALA A 1 99 ? -31.384 -0.391 48.324 1.00 95.25 99 ALA A CA 1
ATOM 712 C C . ALA A 1 99 ? -30.796 -1.576 47.542 1.00 95.25 99 ALA A C 1
ATOM 714 O O . ALA A 1 99 ? -30.072 -1.366 46.572 1.00 95.25 99 ALA A O 1
ATOM 715 N N . LEU A 1 100 ? -31.156 -2.812 47.906 1.00 95.75 100 LEU A N 1
ATOM 716 C CA . LEU A 1 100 ? -30.742 -4.017 47.186 1.00 95.75 100 LEU A CA 1
ATOM 717 C C . LEU A 1 100 ? -31.284 -4.028 45.751 1.00 95.75 100 LEU A C 1
ATOM 719 O O . LEU A 1 100 ? -30.546 -4.328 44.818 1.00 95.75 100 LEU A O 1
ATOM 723 N N . THR A 1 101 ? -32.553 -3.656 45.569 1.00 96.50 101 THR A N 1
ATOM 724 C CA . THR A 1 101 ? -33.178 -3.571 44.239 1.00 96.50 101 THR A CA 1
ATOM 725 C C . THR A 1 101 ? -32.490 -2.514 43.373 1.00 96.50 101 THR A C 1
ATOM 727 O O . THR A 1 101 ? -32.188 -2.777 42.210 1.00 96.50 101 THR A O 1
ATOM 730 N N . GLN A 1 102 ? -32.180 -1.345 43.946 1.00 96.56 102 GLN A N 1
ATOM 731 C CA . GLN A 1 102 ? -31.449 -0.287 43.247 1.00 96.56 102 GLN A CA 1
ATOM 732 C C . GLN A 1 102 ? -30.034 -0.739 42.871 1.00 96.56 102 GLN A C 1
ATOM 734 O O . GLN A 1 102 ? -29.636 -0.613 41.718 1.00 96.56 102 GLN A O 1
ATOM 739 N N . GLN A 1 103 ? -29.298 -1.332 43.813 1.00 94.50 103 GLN A N 1
ATOM 740 C CA . GLN A 1 103 ? -27.943 -1.819 43.565 1.00 94.50 103 GLN A CA 1
ATOM 741 C C . GLN A 1 103 ? -27.918 -2.911 42.488 1.00 94.50 103 GLN A C 1
ATOM 743 O O . GLN A 1 103 ? -26.967 -2.998 41.711 1.00 94.50 103 GLN A O 1
ATOM 748 N N . GLN A 1 104 ? -28.964 -3.734 42.414 1.00 95.69 104 GLN A N 1
ATOM 749 C CA . GLN A 1 104 ? -29.099 -4.746 41.376 1.00 95.69 104 GLN A CA 1
ATOM 750 C C . GLN A 1 104 ? -29.362 -4.121 39.998 1.00 95.69 104 GLN A C 1
ATOM 752 O O . GLN A 1 104 ? -28.707 -4.507 39.031 1.00 95.69 104 GLN A O 1
ATOM 757 N N . ALA A 1 105 ? -30.221 -3.100 39.917 1.00 96.19 105 ALA A N 1
ATOM 758 C CA . ALA A 1 105 ? -30.432 -2.334 38.687 1.00 96.19 105 ALA A CA 1
ATOM 759 C C . ALA A 1 105 ? -29.149 -1.618 38.217 1.00 96.19 105 ALA A C 1
ATOM 761 O O . ALA A 1 105 ? -28.818 -1.652 37.029 1.00 96.19 105 ALA A O 1
ATOM 762 N N . ASP A 1 106 ? -28.388 -1.029 39.144 1.00 94.81 106 ASP A N 1
ATOM 763 C CA . ASP A 1 106 ? -27.109 -0.380 38.844 1.00 94.81 106 ASP A CA 1
ATOM 764 C C . ASP A 1 106 ? -26.071 -1.398 38.348 1.00 94.81 106 ASP A C 1
ATOM 766 O O . ASP A 1 106 ? -25.370 -1.152 37.364 1.00 94.81 106 ASP A O 1
ATOM 770 N N . ALA A 1 107 ? -25.994 -2.574 38.981 1.00 94.81 107 ALA A N 1
ATOM 771 C CA . ALA A 1 107 ? -25.097 -3.648 38.564 1.00 94.81 107 ALA A CA 1
ATOM 772 C C . ALA A 1 107 ? -25.429 -4.169 37.157 1.00 94.81 107 ALA A C 1
ATOM 774 O O . ALA A 1 107 ? -24.516 -4.434 36.372 1.00 94.81 107 ALA A O 1
ATOM 775 N N . ASP A 1 108 ? -26.711 -4.301 36.817 1.00 96.31 108 ASP A N 1
ATOM 776 C CA . ASP A 1 108 ? -27.138 -4.736 35.485 1.00 96.31 108 ASP A CA 1
ATOM 777 C C . ASP A 1 108 ? -26.869 -3.659 34.421 1.00 96.31 108 ASP A C 1
ATOM 779 O O . ASP A 1 108 ? -26.376 -3.974 33.333 1.00 96.31 108 ASP A O 1
ATOM 783 N N . SER A 1 109 ? -27.070 -2.381 34.760 1.00 96.94 109 SER A N 1
ATOM 784 C CA . SER A 1 109 ? -26.685 -1.245 33.911 1.00 96.94 109 SER A CA 1
ATOM 785 C C . SER A 1 109 ? -25.177 -1.223 33.635 1.00 96.94 109 SER A C 1
ATOM 787 O O . SER A 1 109 ? -24.757 -1.161 32.478 1.00 96.94 109 SER A O 1
ATOM 789 N N . LEU A 1 110 ? -24.345 -1.365 34.673 1.00 95.81 110 LEU A N 1
ATOM 790 C CA . LEU A 1 110 ? -22.885 -1.403 34.535 1.00 95.81 110 LEU A CA 1
ATOM 791 C C . LEU A 1 110 ? -22.406 -2.603 33.712 1.00 95.81 110 LEU A C 1
ATOM 793 O O . LEU A 1 110 ? -21.496 -2.459 32.898 1.00 95.81 110 LEU A O 1
ATOM 797 N N . LYS A 1 111 ? -23.023 -3.781 33.871 1.00 95.31 111 LYS A N 1
ATOM 798 C CA . LYS A 1 111 ? -22.719 -4.951 33.030 1.00 95.31 111 LYS A CA 1
ATOM 799 C C . LYS A 1 111 ? -23.041 -4.693 31.561 1.00 95.31 111 LYS A C 1
ATOM 801 O O . LYS A 1 111 ? -22.245 -5.068 30.702 1.00 95.31 111 LYS A O 1
ATOM 806 N N . SER A 1 112 ? -24.171 -4.044 31.273 1.00 95.38 112 SER A N 1
ATOM 807 C CA . SER A 1 112 ? -24.541 -3.666 29.905 1.00 95.38 112 SER A CA 1
ATOM 808 C C . SER A 1 112 ? -23.539 -2.677 29.307 1.00 95.38 112 SER A C 1
ATOM 810 O O . SER A 1 112 ? -23.059 -2.892 28.196 1.00 95.38 112 SER A O 1
ATOM 812 N N . GLN A 1 113 ? -23.165 -1.637 30.060 1.00 94.38 113 GLN A N 1
ATOM 813 C CA . GLN A 1 113 ? -22.165 -0.652 29.630 1.00 94.38 113 GLN A CA 1
ATOM 814 C C . GLN A 1 113 ? -20.791 -1.294 29.399 1.00 94.38 113 GLN A C 1
ATOM 816 O O . GLN A 1 113 ? -20.116 -0.980 28.423 1.00 94.38 113 GLN A O 1
ATOM 821 N N . LEU A 1 114 ? -20.381 -2.233 30.259 1.00 95.06 114 LEU A N 1
ATOM 822 C CA . LEU A 1 114 ? -19.126 -2.963 30.091 1.00 95.06 114 LEU A CA 1
ATOM 823 C C . LEU A 1 114 ? -19.144 -3.830 28.826 1.00 95.06 114 LEU A C 1
ATOM 825 O O . LEU A 1 114 ? -18.170 -3.828 28.076 1.00 95.06 114 LEU A O 1
ATOM 829 N N . ALA A 1 115 ? -20.236 -4.554 28.570 1.00 94.50 115 ALA A N 1
ATOM 830 C CA . ALA A 1 115 ? -20.378 -5.364 27.361 1.00 94.50 115 ALA A CA 1
ATOM 831 C C . ALA A 1 115 ? -20.317 -4.500 26.089 1.00 94.50 115 ALA A C 1
ATOM 833 O O . ALA A 1 115 ? -19.643 -4.864 25.122 1.00 94.50 115 ALA A O 1
ATOM 834 N N . GLU A 1 116 ? -20.960 -3.331 26.111 1.00 93.38 116 GLU A N 1
ATOM 835 C CA . GLU A 1 116 ? -20.908 -2.356 25.023 1.00 93.38 116 GLU A CA 1
ATOM 836 C C . GLU A 1 116 ? -19.488 -1.813 24.812 1.00 93.38 116 GLU A C 1
ATOM 838 O O . GLU A 1 116 ? -18.961 -1.901 23.703 1.00 93.38 116 GLU A O 1
ATOM 843 N N . ALA A 1 117 ? -18.815 -1.357 25.873 1.00 92.44 117 ALA A N 1
ATOM 844 C CA . ALA A 1 117 ? -17.442 -0.857 25.796 1.00 92.44 117 ALA A CA 1
ATOM 845 C C . ALA A 1 117 ? -16.461 -1.918 25.265 1.00 92.44 117 ALA A C 1
ATOM 847 O O . ALA A 1 117 ? -15.606 -1.617 24.431 1.00 92.44 117 ALA A O 1
ATOM 848 N N . VAL A 1 118 ? -16.603 -3.177 25.692 1.00 95.19 118 VAL A N 1
ATOM 849 C CA . VAL A 1 118 ? -15.800 -4.298 25.176 1.00 95.19 118 VAL A CA 1
ATOM 850 C C . VAL A 1 118 ? -16.031 -4.499 23.675 1.00 95.19 118 VAL A C 1
ATOM 852 O O . VAL A 1 118 ? -15.065 -4.689 22.934 1.00 95.19 118 VAL A O 1
ATOM 855 N N . SER A 1 119 ? -17.279 -4.404 23.205 1.00 93.62 119 SER A N 1
ATOM 856 C CA . SER A 1 119 ? -17.614 -4.494 21.776 1.00 93.62 119 SER A CA 1
ATOM 857 C C . SER A 1 119 ? -17.012 -3.342 20.960 1.00 93.62 119 SER A C 1
ATOM 859 O O . SER A 1 119 ? -16.472 -3.560 19.870 1.00 93.62 119 SER A O 1
ATOM 861 N N . VAL A 1 120 ? -17.060 -2.116 21.491 1.00 93.31 120 VAL A N 1
ATOM 862 C CA . VAL A 1 120 ? -16.459 -0.930 20.860 1.00 93.31 120 VAL A CA 1
ATOM 863 C C . VAL A 1 120 ? -14.942 -1.084 20.763 1.00 93.31 120 VAL A C 1
ATOM 865 O O . VAL A 1 120 ? -14.374 -0.895 19.685 1.00 93.31 120 VAL A O 1
ATOM 868 N N . ILE A 1 121 ? -14.278 -1.496 21.847 1.00 94.56 121 ILE A N 1
ATOM 869 C CA . ILE A 1 121 ? -12.828 -1.738 21.866 1.00 94.56 121 ILE A CA 1
ATOM 870 C C . ILE A 1 121 ? -12.440 -2.822 20.855 1.00 94.56 121 ILE A C 1
ATOM 872 O O . ILE A 1 121 ? -11.458 -2.658 20.132 1.00 94.56 121 ILE A O 1
ATOM 876 N N . ALA A 1 122 ? -13.193 -3.922 20.782 1.00 94.56 122 ALA A N 1
ATOM 877 C CA . ALA A 1 122 ? -12.929 -4.990 19.819 1.00 94.56 122 ALA A CA 1
ATOM 878 C C . ALA A 1 122 ? -13.012 -4.484 18.368 1.00 94.56 122 ALA A C 1
ATOM 880 O O . ALA A 1 122 ? -12.131 -4.785 17.563 1.00 94.56 122 ALA A O 1
ATOM 881 N N . SER A 1 123 ? -14.016 -3.658 18.060 1.00 94.12 123 SER A N 1
ATOM 882 C CA . SER A 1 123 ? -14.196 -3.066 16.728 1.00 94.12 123 SER A CA 1
ATOM 883 C C . SER A 1 123 ? -13.057 -2.106 16.365 1.00 94.12 123 SER A C 1
ATOM 885 O O . SER A 1 123 ? -12.540 -2.149 15.250 1.00 94.12 123 SER A O 1
ATOM 887 N N . HIS A 1 124 ? -12.609 -1.279 17.315 1.00 94.12 124 HIS A N 1
ATOM 888 C CA . HIS A 1 124 ? -11.466 -0.384 17.114 1.00 94.12 124 HIS A CA 1
ATOM 889 C C . HIS A 1 124 ? -10.158 -1.149 16.907 1.00 94.12 124 HIS A C 1
ATOM 891 O O . HIS A 1 124 ? -9.388 -0.786 16.025 1.00 94.12 124 HIS A O 1
ATOM 897 N N . LYS A 1 125 ? -9.917 -2.229 17.663 1.00 95.88 125 LYS A N 1
ATOM 898 C CA . LYS A 1 125 ? -8.740 -3.089 17.461 1.00 95.88 125 LYS A CA 1
ATOM 899 C C . LYS A 1 125 ? -8.709 -3.688 16.059 1.00 95.88 125 LYS A C 1
ATOM 901 O O . LYS A 1 125 ? -7.692 -3.591 15.393 1.00 95.88 125 LYS A O 1
ATOM 906 N N . GLN A 1 126 ? -9.835 -4.217 15.581 1.00 96.06 126 GLN A N 1
ATOM 907 C CA . GLN A 1 126 ? -9.926 -4.742 14.215 1.00 96.06 126 GLN A CA 1
ATOM 908 C C . GLN A 1 126 ? -9.668 -3.665 13.154 1.00 96.06 126 GLN A C 1
ATOM 910 O O . GLN A 1 126 ? -9.023 -3.938 12.145 1.00 96.06 126 GLN A O 1
ATOM 915 N N . LEU A 1 127 ? -10.154 -2.439 13.375 1.00 95.69 127 LEU A N 1
ATOM 916 C CA . LEU A 1 127 ? -9.880 -1.322 12.475 1.00 95.69 127 LEU A CA 1
ATOM 917 C C . LEU A 1 127 ? -8.391 -0.945 12.477 1.00 95.69 127 LEU A C 1
ATOM 919 O O . LEU A 1 127 ? -7.832 -0.721 11.407 1.00 95.69 127 LEU A O 1
ATOM 923 N N . ILE A 1 128 ? -7.758 -0.900 13.653 1.00 96.44 128 ILE A N 1
ATOM 924 C CA . ILE A 1 128 ? -6.314 -0.667 13.793 1.00 96.44 128 ILE A CA 1
ATOM 925 C C . ILE A 1 128 ? -5.538 -1.762 13.055 1.00 96.44 128 ILE A C 1
ATOM 927 O O . ILE A 1 128 ? -4.714 -1.427 12.218 1.00 96.44 128 ILE A O 1
ATOM 931 N N . ASP A 1 129 ? -5.883 -3.041 13.235 1.00 97.75 129 ASP A N 1
ATOM 932 C CA . ASP A 1 129 ? -5.225 -4.154 12.535 1.00 97.75 129 ASP A CA 1
ATOM 933 C C . ASP A 1 129 ? -5.305 -4.017 10.999 1.00 97.75 129 ASP A C 1
ATOM 935 O O . ASP A 1 129 ? -4.391 -4.423 10.279 1.00 97.75 129 ASP A O 1
ATOM 939 N N . LEU A 1 130 ? -6.405 -3.472 10.460 1.00 97.12 130 LEU A N 1
ATOM 940 C CA . LEU A 1 130 ? -6.534 -3.197 9.023 1.00 97.12 130 LEU A CA 1
ATOM 941 C C . LEU A 1 130 ? -5.633 -2.042 8.568 1.00 97.12 130 LEU A C 1
ATOM 943 O O . LEU A 1 130 ? -5.078 -2.110 7.470 1.00 97.12 130 LEU A O 1
ATOM 947 N N . PHE A 1 131 ? -5.479 -1.001 9.389 1.00 96.38 131 PHE A N 1
ATOM 948 C CA . PHE A 1 131 ? -4.539 0.088 9.119 1.00 96.38 131 PHE A CA 1
ATOM 949 C C . PHE A 1 131 ? -3.085 -0.373 9.237 1.00 96.38 131 PHE A C 1
ATOM 951 O O . PHE A 1 131 ? -2.300 -0.091 8.338 1.00 96.38 131 PHE A O 1
ATOM 958 N N . ASP A 1 132 ? -2.752 -1.186 10.237 1.00 96.75 132 ASP A N 1
ATOM 959 C CA . ASP A 1 132 ? -1.417 -1.768 10.388 1.00 96.75 132 ASP A CA 1
ATOM 960 C C . ASP A 1 132 ? -1.052 -2.629 9.169 1.00 96.75 132 ASP A C 1
ATOM 962 O O . ASP A 1 132 ? 0.060 -2.549 8.648 1.00 96.75 132 ASP A O 1
ATOM 966 N N . LYS A 1 133 ? -2.005 -3.408 8.635 1.00 96.62 133 LYS A N 1
ATOM 967 C CA . LYS A 1 133 ? -1.820 -4.135 7.365 1.00 96.62 133 LYS A CA 1
ATOM 968 C C . LYS A 1 133 ? -1.614 -3.203 6.174 1.00 96.62 133 LYS A C 1
ATOM 970 O O . LYS A 1 133 ? -0.864 -3.554 5.267 1.00 96.62 133 LYS A O 1
ATOM 975 N N . LEU A 1 134 ? -2.295 -2.056 6.142 1.00 93.12 134 LEU A N 1
ATOM 976 C CA . LEU A 1 134 ? -2.161 -1.073 5.065 1.00 93.12 134 LEU A CA 1
ATOM 977 C C . LEU A 1 134 ? -0.762 -0.448 5.061 1.00 93.12 134 LEU A C 1
ATOM 979 O O . LEU A 1 134 ? -0.189 -0.266 3.984 1.00 93.12 134 LEU A O 1
ATOM 983 N N . ASP A 1 135 ? -0.226 -0.157 6.242 1.00 91.50 135 ASP A N 1
ATOM 984 C CA . ASP A 1 135 ? 1.109 0.412 6.421 1.00 91.50 135 ASP A CA 1
ATOM 985 C C . ASP A 1 135 ? 2.202 -0.638 6.171 1.00 91.50 135 ASP A C 1
ATOM 987 O O . ASP A 1 135 ? 3.202 -0.356 5.509 1.00 91.50 135 ASP A O 1
ATOM 991 N N . ALA A 1 136 ? 1.965 -1.892 6.568 1.00 95.12 136 ALA A N 1
ATOM 992 C CA . ALA A 1 136 ? 2.880 -3.010 6.338 1.00 95.12 136 ALA A CA 1
ATOM 993 C C . ALA A 1 136 ? 3.088 -3.378 4.855 1.00 95.12 136 ALA A C 1
ATOM 995 O O . ALA A 1 136 ? 4.005 -4.138 4.547 1.00 95.12 136 ALA A O 1
ATOM 996 N N . ILE A 1 137 ? 2.281 -2.851 3.921 1.00 94.00 137 ILE A N 1
ATOM 997 C CA . ILE A 1 137 ? 2.524 -3.031 2.477 1.00 94.00 137 ILE A CA 1
ATOM 998 C C . ILE A 1 137 ? 3.863 -2.401 2.053 1.00 94.00 137 ILE A C 1
ATOM 1000 O O . ILE A 1 137 ? 4.446 -2.838 1.062 1.00 94.00 137 ILE A O 1
ATOM 1004 N N . GLY A 1 138 ? 4.365 -1.397 2.785 1.00 92.19 138 GLY A N 1
ATOM 1005 C CA . GLY A 1 138 ? 5.709 -0.857 2.559 1.00 92.19 138 GLY A CA 1
ATOM 1006 C C . GLY A 1 138 ? 5.887 -0.226 1.176 1.00 92.19 138 GLY A C 1
ATOM 1007 O O . GLY A 1 138 ? 6.929 -0.391 0.546 1.00 92.19 138 GLY A O 1
ATOM 1008 N N . LEU A 1 139 ? 4.864 0.477 0.665 1.00 89.25 139 LEU A N 1
ATOM 1009 C CA . LEU A 1 139 ? 4.935 1.103 -0.664 1.00 89.25 139 LEU A CA 1
ATOM 1010 C C . LEU A 1 139 ? 6.131 2.058 -0.774 1.00 89.25 139 LEU A C 1
ATOM 1012 O O . LEU A 1 139 ? 6.747 2.127 -1.832 1.00 89.25 139 LEU A O 1
ATOM 1016 N N . ASP A 1 140 ? 6.456 2.770 0.301 1.00 82.88 140 ASP A N 1
ATOM 1017 C CA . ASP A 1 140 ? 7.565 3.722 0.315 1.00 82.88 140 ASP A CA 1
ATOM 1018 C C . ASP A 1 140 ? 8.912 3.014 0.133 1.00 82.88 140 ASP A C 1
ATOM 1020 O O . ASP A 1 140 ? 9.704 3.436 -0.707 1.00 82.88 140 ASP A O 1
ATOM 1024 N N . ASP A 1 141 ? 9.122 1.882 0.811 1.00 85.62 141 ASP A N 1
ATOM 1025 C CA . ASP A 1 141 ? 10.318 1.051 0.643 1.00 85.62 141 ASP A CA 1
ATOM 1026 C C . ASP A 1 141 ? 10.398 0.486 -0.780 1.00 85.62 141 ASP A C 1
ATOM 1028 O O . ASP A 1 141 ? 11.438 0.573 -1.434 1.00 85.62 141 ASP A O 1
ATOM 1032 N N . VAL A 1 142 ? 9.279 -0.030 -1.302 1.00 88.75 142 VAL A N 1
ATOM 1033 C CA . VAL A 1 142 ? 9.192 -0.546 -2.677 1.00 88.75 142 VAL A CA 1
ATOM 1034 C C . VAL A 1 142 ? 9.545 0.539 -3.696 1.00 88.75 142 VAL A C 1
ATOM 1036 O O . VAL A 1 142 ? 10.333 0.300 -4.614 1.00 88.75 142 VAL A O 1
ATOM 1039 N N . LEU A 1 143 ? 8.990 1.742 -3.539 1.00 84.38 143 LEU A N 1
ATOM 1040 C CA . LEU A 1 143 ? 9.273 2.867 -4.423 1.00 84.38 143 LEU A CA 1
ATOM 1041 C C . LEU A 1 143 ? 10.718 3.337 -4.273 1.00 84.38 143 LEU A C 1
ATOM 1043 O O . LEU A 1 143 ? 11.376 3.561 -5.283 1.00 84.38 143 LEU A O 1
ATOM 1047 N N . GLN A 1 144 ? 11.239 3.457 -3.055 1.00 82.81 144 GLN A N 1
ATOM 1048 C CA . GLN A 1 144 ? 12.610 3.898 -2.815 1.00 82.81 144 GLN A CA 1
ATOM 1049 C C . GLN A 1 144 ? 13.625 2.918 -3.410 1.00 82.81 144 GLN A C 1
ATOM 1051 O O . GLN A 1 144 ? 14.524 3.332 -4.147 1.00 82.81 144 GLN A O 1
ATOM 1056 N N . THR A 1 145 ? 13.483 1.621 -3.133 1.00 83.75 145 THR A N 1
ATOM 1057 C CA . THR A 1 145 ? 14.360 0.583 -3.686 1.00 83.75 145 THR A CA 1
ATOM 1058 C C . THR A 1 145 ? 14.249 0.526 -5.207 1.00 83.75 145 THR A C 1
ATOM 1060 O O . THR A 1 145 ? 15.275 0.561 -5.890 1.00 83.75 145 THR A O 1
ATOM 1063 N N . GLY A 1 146 ? 13.028 0.514 -5.747 1.00 83.75 146 GLY A N 1
ATOM 1064 C CA . GLY A 1 146 ? 12.803 0.446 -7.188 1.00 83.75 146 GLY A CA 1
ATOM 1065 C C . GLY A 1 146 ? 13.311 1.678 -7.938 1.00 83.75 146 GLY A C 1
ATOM 1066 O O . GLY A 1 146 ? 13.941 1.547 -8.987 1.00 83.75 146 GLY A O 1
ATOM 1067 N N . LEU A 1 147 ? 13.105 2.883 -7.399 1.00 80.19 147 LEU A N 1
ATOM 1068 C CA . LEU A 1 147 ? 13.601 4.127 -7.997 1.00 80.19 147 LEU A CA 1
ATOM 1069 C C . LEU A 1 147 ? 15.131 4.208 -7.949 1.00 80.19 147 LEU A C 1
ATOM 1071 O O . LEU A 1 147 ? 15.748 4.639 -8.925 1.00 80.19 147 LEU A O 1
ATOM 1075 N N . ASN A 1 148 ? 15.763 3.756 -6.864 1.00 77.88 148 ASN A N 1
ATOM 1076 C CA . ASN A 1 148 ? 17.224 3.686 -6.773 1.00 77.88 148 ASN A CA 1
ATOM 1077 C C . ASN A 1 148 ? 17.819 2.699 -7.791 1.00 77.88 148 ASN A C 1
ATOM 1079 O O . ASN A 1 148 ? 18.799 3.018 -8.469 1.00 77.88 148 ASN A O 1
ATOM 1083 N N . ALA A 1 149 ? 17.209 1.522 -7.948 1.00 84.75 149 ALA A N 1
ATOM 1084 C CA . ALA A 1 149 ? 17.625 0.549 -8.955 1.00 84.75 149 ALA A CA 1
ATOM 1085 C C . ALA A 1 149 ? 17.448 1.105 -10.380 1.00 84.75 149 ALA A C 1
ATOM 1087 O O . ALA A 1 149 ? 18.392 1.107 -11.175 1.00 84.75 149 ALA A O 1
ATOM 1088 N N . ALA A 1 150 ? 16.272 1.665 -10.682 1.00 79.31 150 ALA A N 1
ATOM 1089 C CA . ALA A 1 150 ? 15.972 2.242 -11.988 1.00 79.31 150 ALA A CA 1
ATOM 1090 C C . ALA A 1 150 ? 16.903 3.418 -12.329 1.00 79.31 150 ALA A C 1
ATOM 1092 O O . ALA A 1 150 ? 17.469 3.451 -13.418 1.00 79.31 150 ALA A O 1
ATOM 1093 N N . SER A 1 151 ? 17.116 4.361 -11.406 1.00 74.75 151 SER A N 1
ATOM 1094 C CA . SER A 1 151 ? 18.011 5.512 -11.617 1.00 74.75 151 SER A CA 1
ATOM 1095 C C . SER A 1 151 ? 19.456 5.089 -11.880 1.00 74.75 151 SER A C 1
ATOM 1097 O O . SER A 1 151 ? 20.086 5.627 -12.789 1.00 74.75 151 SER A O 1
ATOM 1099 N N . THR A 1 152 ? 19.957 4.075 -11.168 1.00 80.62 152 THR A N 1
ATOM 1100 C CA . THR A 1 152 ? 21.284 3.491 -11.419 1.00 80.62 152 THR A CA 1
ATOM 1101 C C . THR A 1 152 ? 21.367 2.910 -12.832 1.00 80.62 152 THR A C 1
ATOM 1103 O O . THR A 1 152 ? 22.326 3.169 -13.563 1.00 80.62 152 THR A O 1
ATOM 1106 N N . ALA A 1 153 ? 20.341 2.174 -13.260 1.00 82.38 153 ALA A N 1
ATOM 1107 C CA . ALA A 1 153 ? 20.301 1.589 -14.593 1.00 82.38 153 ALA A CA 1
ATOM 1108 C C . ALA A 1 153 ? 20.181 2.653 -15.704 1.00 82.38 153 ALA A C 1
ATOM 1110 O O . ALA A 1 153 ? 20.830 2.539 -16.748 1.00 82.38 153 ALA A O 1
ATOM 1111 N N . PHE A 1 154 ? 19.410 3.722 -15.481 1.00 80.00 154 PHE A N 1
ATOM 1112 C CA . PHE A 1 154 ? 19.334 4.860 -16.401 1.00 80.00 154 PHE A CA 1
ATOM 1113 C C . PHE A 1 154 ? 20.640 5.658 -16.457 1.00 80.00 154 PHE A C 1
ATOM 1115 O O . PHE A 1 154 ? 21.044 6.068 -17.542 1.00 80.00 154 PHE A O 1
ATOM 1122 N N . ALA A 1 155 ? 21.341 5.835 -15.336 1.00 79.38 155 ALA A N 1
ATOM 1123 C CA . ALA A 1 155 ? 22.657 6.470 -15.321 1.00 79.38 155 ALA A CA 1
ATOM 1124 C C . ALA A 1 155 ? 23.679 5.669 -16.147 1.00 79.38 155 ALA A C 1
ATOM 1126 O O . ALA A 1 155 ? 24.430 6.252 -16.929 1.00 79.38 155 ALA A O 1
ATOM 1127 N N . GLY A 1 156 ? 23.659 4.334 -16.044 1.00 84.50 156 GLY A N 1
ATOM 1128 C CA . GLY A 1 156 ? 24.474 3.456 -16.890 1.00 84.50 156 GLY A CA 1
ATOM 1129 C C . GLY A 1 156 ? 24.163 3.620 -18.380 1.00 84.50 156 GLY A C 1
ATOM 1130 O O . GLY A 1 156 ? 25.073 3.724 -19.202 1.00 84.50 156 GLY A O 1
ATOM 1131 N N . LEU A 1 157 ? 22.877 3.721 -18.725 1.00 83.19 157 LEU A N 1
ATOM 1132 C CA . LEU A 1 157 ? 22.435 3.965 -20.096 1.00 83.19 157 LEU A CA 1
ATOM 1133 C C . LEU A 1 157 ? 22.911 5.327 -20.630 1.00 83.19 157 LEU A C 1
ATOM 1135 O O . LEU A 1 157 ? 23.494 5.397 -21.714 1.00 83.19 157 LEU A O 1
ATOM 1139 N N . LEU A 1 158 ? 22.720 6.394 -19.852 1.00 80.38 158 LEU A N 1
ATOM 1140 C CA . LEU A 1 158 ? 23.174 7.743 -20.196 1.00 80.38 158 LEU A CA 1
ATOM 1141 C C . LEU A 1 158 ? 24.696 7.827 -20.345 1.00 80.38 158 LEU A C 1
ATOM 1143 O O . LEU A 1 158 ? 25.181 8.535 -21.223 1.00 80.38 158 LEU A O 1
ATOM 1147 N N . GLY A 1 159 ? 25.457 7.080 -19.541 1.00 85.00 159 GLY A N 1
ATOM 1148 C CA . GLY A 1 159 ? 26.915 7.018 -19.655 1.00 85.00 159 GLY A CA 1
ATOM 1149 C C . GLY A 1 159 ? 27.405 6.384 -20.964 1.00 85.00 159 GLY A C 1
ATOM 1150 O O . GLY A 1 159 ? 28.480 6.736 -21.451 1.00 85.00 159 GLY A O 1
ATOM 1151 N N . LEU A 1 160 ? 26.622 5.480 -21.565 1.00 86.44 160 LEU A N 1
ATOM 1152 C CA . LEU A 1 160 ? 26.967 4.808 -22.825 1.00 86.44 160 LEU A CA 1
ATOM 1153 C C . LEU A 1 160 ? 26.473 5.548 -24.074 1.00 86.44 160 LEU A C 1
ATOM 1155 O O . LEU A 1 160 ? 27.078 5.401 -25.138 1.00 86.44 160 LEU A O 1
ATOM 1159 N N . ALA A 1 161 ? 25.416 6.354 -23.961 1.00 81.50 161 ALA A N 1
ATOM 1160 C CA . ALA A 1 161 ? 24.852 7.121 -25.072 1.00 81.50 161 ALA A CA 1
ATOM 1161 C C . ALA A 1 161 ? 25.891 7.966 -25.852 1.00 81.50 161 ALA A C 1
ATOM 1163 O O . ALA A 1 161 ? 25.986 7.789 -27.072 1.00 81.50 161 ALA A O 1
ATOM 1164 N N . PRO A 1 162 ? 26.740 8.807 -25.218 1.00 83.50 162 PRO A N 1
ATOM 1165 C CA . PRO A 1 162 ? 27.720 9.607 -25.954 1.00 83.50 162 PRO A CA 1
ATOM 1166 C C . PRO A 1 162 ? 28.791 8.745 -26.633 1.00 83.50 162 PRO A C 1
ATOM 1168 O O . PRO A 1 162 ? 29.271 9.096 -27.711 1.00 83.50 162 PRO A O 1
ATOM 1171 N N . LEU A 1 163 ? 29.139 7.590 -26.051 1.00 85.50 163 LEU A N 1
ATOM 1172 C CA . LEU A 1 163 ? 30.092 6.656 -26.652 1.00 85.50 163 LEU A CA 1
ATOM 1173 C C . LEU A 1 163 ? 29.519 6.025 -27.928 1.00 85.50 163 LEU A C 1
ATOM 1175 O O . LEU A 1 163 ? 30.221 5.926 -28.934 1.00 85.50 163 LEU A O 1
ATOM 1179 N N . ALA A 1 164 ? 28.241 5.643 -27.908 1.00 82.62 164 ALA A N 1
ATOM 1180 C CA . ALA A 1 164 ? 27.553 5.124 -29.084 1.00 82.62 164 ALA A CA 1
ATOM 1181 C C . ALA A 1 164 ? 27.431 6.188 -30.188 1.00 82.62 164 ALA A C 1
ATOM 1183 O O . ALA A 1 164 ? 27.733 5.903 -31.347 1.00 82.62 164 ALA A O 1
ATOM 1184 N N . LEU A 1 165 ? 27.072 7.430 -29.839 1.00 82.75 165 LEU A N 1
ATOM 1185 C CA . LEU A 1 165 ? 26.999 8.542 -30.795 1.00 82.75 165 LEU A CA 1
ATOM 1186 C C .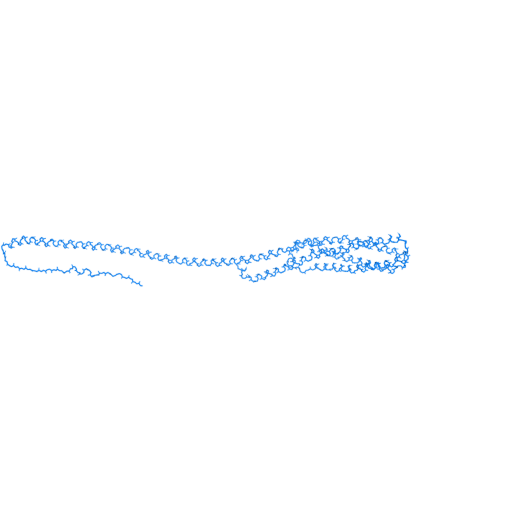 LEU A 1 165 ? 28.364 8.859 -31.426 1.00 82.75 165 LEU A C 1
ATOM 1188 O O . LEU A 1 165 ? 28.459 8.985 -32.648 1.00 82.75 165 LEU A O 1
ATOM 1192 N N . ALA A 1 166 ? 29.432 8.926 -30.624 1.00 84.62 166 ALA A N 1
ATOM 1193 C CA . ALA A 1 166 ? 30.797 9.125 -31.119 1.00 84.62 166 ALA A CA 1
ATOM 1194 C C . ALA A 1 166 ? 31.250 7.978 -32.039 1.00 84.62 166 ALA A C 1
ATOM 1196 O O . ALA A 1 166 ? 31.939 8.196 -33.043 1.00 84.62 166 ALA A O 1
ATOM 1197 N N . GLY A 1 167 ? 30.824 6.757 -31.719 1.00 83.88 167 GLY A N 1
ATOM 1198 C CA . GLY A 1 167 ? 31.037 5.578 -32.541 1.00 83.88 167 GLY A CA 1
ATOM 1199 C C . GLY A 1 167 ? 30.373 5.667 -33.908 1.00 83.88 167 GLY A C 1
ATOM 1200 O O . GLY A 1 167 ? 31.032 5.495 -34.935 1.00 83.88 167 GLY A O 1
ATOM 1201 N N . ILE A 1 168 ? 29.086 6.016 -33.931 1.00 82.38 168 ILE A N 1
ATOM 1202 C CA . ILE A 1 168 ? 28.314 6.205 -35.164 1.00 82.38 168 ILE A CA 1
ATOM 1203 C C . ILE A 1 168 ? 28.917 7.324 -36.022 1.00 82.38 168 ILE A C 1
ATOM 1205 O O . ILE A 1 168 ? 29.097 7.139 -37.226 1.00 82.38 168 ILE A O 1
ATOM 1209 N N . ALA A 1 169 ? 29.292 8.455 -35.418 1.00 85.06 169 ALA A N 1
ATOM 1210 C CA . ALA A 1 169 ? 29.953 9.553 -36.124 1.00 85.06 169 ALA A CA 1
ATOM 1211 C C . ALA A 1 169 ? 31.290 9.114 -36.750 1.00 85.06 169 ALA A C 1
ATOM 1213 O O . ALA A 1 169 ? 31.576 9.434 -37.906 1.00 85.06 169 ALA A O 1
ATOM 1214 N N . SER A 1 170 ? 32.076 8.312 -36.023 1.00 83.31 170 SER A N 1
ATOM 1215 C CA . SER A 1 170 ? 33.326 7.739 -36.536 1.00 83.31 170 SER A CA 1
ATOM 1216 C C . SER A 1 170 ? 33.080 6.800 -37.721 1.00 83.31 170 SER A C 1
ATOM 1218 O O . SER A 1 170 ? 33.796 6.881 -38.718 1.00 83.31 170 SER A O 1
ATOM 1220 N N . ALA A 1 171 ? 32.055 5.940 -37.655 1.00 80.50 171 ALA A N 1
ATOM 1221 C CA . ALA A 1 171 ? 31.686 5.075 -38.776 1.00 80.50 171 ALA A CA 1
ATOM 1222 C C . ALA A 1 171 ? 31.261 5.874 -40.010 1.00 80.50 171 ALA A C 1
ATOM 1224 O O . ALA A 1 171 ? 31.710 5.557 -41.107 1.00 80.50 171 ALA A O 1
ATOM 1225 N N . ARG A 1 172 ? 30.462 6.936 -39.851 1.00 82.62 172 ARG A N 1
ATOM 1226 C CA . ARG A 1 172 ? 30.063 7.798 -40.978 1.00 82.62 172 ARG A CA 1
ATOM 1227 C C . ARG A 1 172 ? 31.263 8.413 -41.681 1.00 82.62 172 ARG A C 1
ATOM 1229 O O . ARG A 1 172 ? 31.380 8.270 -42.890 1.00 82.62 172 ARG A O 1
ATOM 1236 N N . SER A 1 173 ? 32.187 9.003 -40.922 1.00 84.69 173 SER A N 1
ATOM 1237 C CA . SER A 1 173 ? 33.396 9.605 -41.493 1.00 84.69 173 SER A CA 1
ATOM 1238 C C . SER A 1 173 ? 34.238 8.586 -42.272 1.00 84.69 173 SER A C 1
ATOM 1240 O O . SER A 1 173 ? 34.776 8.900 -43.333 1.00 84.69 173 SER A O 1
ATOM 1242 N N . LEU A 1 174 ? 34.322 7.341 -41.792 1.00 82.31 174 LEU A N 1
ATOM 1243 C CA . LEU A 1 174 ? 34.996 6.263 -42.520 1.00 82.31 174 LEU A CA 1
ATOM 1244 C C . LEU A 1 174 ? 34.260 5.884 -43.810 1.00 82.31 174 LEU A C 1
ATOM 1246 O O . LEU A 1 174 ? 34.911 5.679 -44.833 1.00 82.31 174 LEU A O 1
ATOM 1250 N N . LEU A 1 175 ? 32.926 5.820 -43.782 1.00 82.38 175 LEU A N 1
ATOM 1251 C CA . LEU A 1 175 ? 32.111 5.532 -44.965 1.00 82.38 175 LEU A CA 1
ATOM 1252 C C . LEU A 1 175 ? 32.183 6.652 -46.005 1.00 82.38 175 LEU A C 1
ATOM 1254 O O . LEU A 1 175 ? 32.278 6.351 -47.190 1.00 82.38 175 LEU A O 1
ATOM 1258 N N . ASP A 1 176 ? 32.195 7.918 -45.582 1.00 84.88 176 ASP A N 1
ATOM 1259 C CA . ASP A 1 176 ? 32.374 9.074 -46.469 1.00 84.88 176 ASP A CA 1
ATOM 1260 C C . ASP A 1 176 ? 33.738 9.022 -47.168 1.00 84.88 176 ASP A C 1
ATOM 1262 O O . ASP A 1 176 ? 33.830 9.141 -48.390 1.00 84.88 176 ASP A O 1
ATOM 1266 N N . ASN A 1 177 ? 34.803 8.758 -46.405 1.00 83.94 177 ASN A N 1
ATOM 1267 C CA . ASN A 1 177 ? 36.152 8.614 -46.952 1.00 83.94 177 ASN A CA 1
ATOM 1268 C C . ASN A 1 177 ? 36.263 7.428 -47.923 1.00 83.94 177 ASN A C 1
ATOM 1270 O O . ASN A 1 177 ? 36.954 7.521 -48.938 1.00 83.94 177 ASN A O 1
ATOM 1274 N N . PHE A 1 178 ? 35.577 6.320 -47.636 1.00 80.38 178 PHE A N 1
ATOM 1275 C CA . PHE A 1 178 ? 35.553 5.154 -48.514 1.00 80.38 178 PHE A CA 1
ATOM 1276 C C . PHE A 1 178 ? 34.750 5.399 -49.796 1.00 80.38 178 PHE A C 1
ATOM 1278 O O . PHE A 1 178 ? 35.191 4.996 -50.870 1.00 80.38 178 PHE A O 1
ATOM 1285 N N . GLU A 1 179 ? 33.620 6.105 -49.720 1.00 82.50 179 GLU A N 1
ATOM 1286 C CA . GLU A 1 179 ? 32.814 6.459 -50.893 1.00 82.50 179 GLU A CA 1
ATOM 1287 C C . GLU A 1 179 ? 33.607 7.294 -51.907 1.00 82.50 179 GLU A C 1
ATOM 1289 O O . GLU A 1 179 ? 33.508 7.068 -53.115 1.00 82.50 179 GLU A O 1
ATOM 1294 N N . ILE A 1 180 ? 34.432 8.228 -51.419 1.00 85.31 180 ILE A N 1
ATOM 1295 C CA . ILE A 1 180 ? 35.318 9.046 -52.259 1.00 85.31 180 ILE A CA 1
ATOM 1296 C C . ILE A 1 180 ? 36.332 8.164 -52.999 1.00 85.31 180 ILE A C 1
ATOM 1298 O O . ILE A 1 180 ? 36.616 8.402 -54.172 1.00 85.31 180 ILE A O 1
ATOM 1302 N N . GLN A 1 181 ? 36.874 7.147 -52.324 1.00 82.19 181 GLN A N 1
ATOM 1303 C CA . GLN A 1 181 ? 37.886 6.257 -52.894 1.00 82.19 181 GLN A CA 1
ATOM 1304 C C . GLN A 1 181 ? 37.296 5.204 -53.841 1.00 82.19 181 GLN A C 1
ATOM 1306 O O . GLN A 1 181 ? 37.980 4.784 -54.774 1.00 82.19 181 GLN A O 1
ATOM 1311 N N . PHE A 1 182 ? 36.038 4.794 -53.643 1.00 81.50 182 PHE A N 1
ATOM 1312 C CA . PHE A 1 182 ? 35.410 3.723 -54.420 1.00 81.50 182 PHE A CA 1
ATOM 1313 C C . PHE A 1 182 ? 33.958 4.052 -54.832 1.00 81.50 182 PHE A C 1
ATOM 1315 O O . PHE A 1 182 ? 32.998 3.535 -54.248 1.00 81.50 182 PHE A O 1
ATOM 1322 N N . PRO A 1 183 ? 33.766 4.851 -55.901 1.00 81.44 183 PRO A N 1
ATOM 1323 C CA . PRO A 1 183 ? 32.444 5.318 -56.333 1.00 81.44 183 PRO A CA 1
ATOM 1324 C C . PRO A 1 183 ? 31.462 4.208 -56.737 1.00 81.44 183 PRO A C 1
ATOM 1326 O O . PRO A 1 183 ? 30.249 4.412 -56.695 1.00 81.44 183 PRO A O 1
ATOM 1329 N N . SER A 1 184 ? 31.960 3.027 -57.119 1.00 78.19 184 SER A N 1
ATOM 1330 C CA . SER A 1 184 ? 31.138 1.875 -57.518 1.00 78.19 184 SER A CA 1
ATOM 1331 C C . SER A 1 184 ? 30.270 1.317 -56.385 1.00 78.19 184 SER A C 1
ATOM 1333 O O . SER A 1 184 ? 29.292 0.632 -56.662 1.00 78.19 184 SER A O 1
ATOM 1335 N N . PHE A 1 185 ? 30.583 1.624 -55.120 1.00 77.06 185 PHE A N 1
ATOM 1336 C CA . PHE A 1 185 ? 29.840 1.127 -53.953 1.00 77.06 185 PHE A CA 1
ATOM 1337 C C . PHE A 1 185 ? 28.822 2.122 -53.386 1.00 77.06 185 PHE A C 1
ATOM 1339 O O . PHE A 1 185 ? 28.183 1.823 -52.376 1.00 77.06 185 PHE A O 1
ATOM 1346 N N . ARG A 1 186 ? 28.632 3.282 -54.031 1.00 79.62 186 ARG A N 1
ATOM 1347 C CA . ARG A 1 186 ? 27.757 4.369 -53.556 1.00 79.62 186 ARG A CA 1
ATOM 1348 C C . ARG A 1 186 ? 26.377 3.911 -53.103 1.00 79.62 186 ARG A C 1
ATOM 1350 O O . ARG A 1 186 ? 25.975 4.234 -51.995 1.00 79.62 186 ARG A O 1
ATOM 1357 N N . ALA A 1 187 ? 25.689 3.102 -53.907 1.00 77.94 187 ALA A N 1
ATOM 1358 C CA . ALA A 1 187 ? 24.331 2.657 -53.589 1.00 77.94 187 ALA A CA 1
ATOM 1359 C C . ALA A 1 187 ? 24.245 1.886 -52.255 1.00 77.94 187 ALA A C 1
ATOM 1361 O O . ALA A 1 187 ? 23.303 2.078 -51.485 1.00 77.94 187 ALA A O 1
ATOM 1362 N N . ASN A 1 188 ? 25.244 1.053 -51.952 1.00 76.62 188 ASN A N 1
ATOM 1363 C CA . ASN A 1 188 ? 25.275 0.277 -50.712 1.00 76.62 188 ASN A CA 1
ATOM 1364 C C . ASN A 1 188 ? 25.751 1.124 -49.520 1.00 76.62 188 ASN A C 1
ATOM 1366 O O . ASN A 1 188 ? 25.251 0.973 -48.405 1.00 76.62 188 ASN A O 1
ATOM 1370 N N . LEU A 1 189 ? 26.686 2.052 -49.751 1.00 78.56 189 LEU A N 1
ATOM 1371 C CA . LEU A 1 189 ? 27.131 3.002 -48.728 1.00 78.56 189 LEU A CA 1
ATOM 1372 C C . LEU A 1 189 ? 26.005 3.958 -48.328 1.00 78.56 189 LEU A C 1
ATOM 1374 O O . LEU A 1 189 ? 25.828 4.211 -47.140 1.00 78.56 189 LEU A O 1
ATOM 1378 N N . ASP A 1 190 ? 25.190 4.410 -49.280 1.00 81.19 190 ASP A N 1
ATOM 1379 C CA . ASP A 1 190 ? 24.003 5.228 -49.021 1.00 81.19 190 ASP A CA 1
ATOM 1380 C C . ASP A 1 190 ? 22.976 4.492 -48.159 1.00 81.19 190 ASP A C 1
ATOM 1382 O O . ASP A 1 190 ? 22.399 5.079 -47.241 1.00 81.19 190 ASP A O 1
ATOM 1386 N N . TRP A 1 191 ? 22.750 3.199 -48.414 1.00 84.88 191 TRP A N 1
ATOM 1387 C CA . TRP A 1 191 ? 21.899 2.378 -47.552 1.00 84.88 191 TRP A CA 1
ATOM 1388 C C . TRP A 1 191 ? 22.459 2.314 -46.124 1.00 84.88 191 TRP A C 1
ATOM 1390 O O . TRP A 1 191 ? 21.725 2.544 -45.162 1.00 84.88 191 TRP A O 1
ATOM 1400 N N . LEU A 1 192 ? 23.761 2.067 -45.961 1.00 78.38 192 LEU A N 1
ATOM 1401 C CA . LEU A 1 192 ? 24.381 1.975 -44.639 1.00 78.38 192 LEU A CA 1
ATOM 1402 C C . LEU A 1 192 ? 24.336 3.313 -43.884 1.00 78.38 192 LEU A C 1
ATOM 1404 O O . LEU A 1 192 ? 23.995 3.334 -42.701 1.00 78.38 192 LEU A O 1
ATOM 1408 N N . LYS A 1 193 ? 24.602 4.431 -44.571 1.00 81.62 193 LYS A N 1
ATOM 1409 C CA . LYS A 1 193 ? 24.478 5.785 -44.010 1.00 81.62 193 LYS A CA 1
ATOM 1410 C C . LYS A 1 193 ? 23.056 6.066 -43.527 1.00 81.62 193 LYS A C 1
ATOM 1412 O O . LYS A 1 193 ? 22.896 6.483 -42.385 1.00 81.62 193 LYS A O 1
ATOM 1417 N N . LYS A 1 194 ? 22.031 5.724 -44.319 1.00 84.62 194 LYS A N 1
ATOM 1418 C CA . LYS A 1 194 ? 20.618 5.859 -43.911 1.00 84.62 194 LYS A CA 1
ATOM 1419 C C . LYS A 1 194 ? 20.280 5.064 -42.647 1.00 84.62 194 LYS A C 1
ATOM 1421 O O . LYS A 1 194 ? 19.520 5.541 -41.809 1.00 84.62 194 LYS A O 1
ATOM 1426 N N . ASN A 1 195 ? 20.841 3.867 -42.476 1.00 77.25 195 ASN A N 1
ATOM 1427 C CA . ASN A 1 195 ? 20.629 3.097 -41.246 1.00 77.25 195 ASN A CA 1
ATOM 1428 C C . ASN A 1 195 ? 21.384 3.689 -40.046 1.00 77.25 195 ASN A C 1
ATOM 1430 O O . ASN A 1 195 ? 20.857 3.695 -38.935 1.00 77.25 195 ASN A O 1
ATOM 1434 N N . LEU A 1 196 ? 22.587 4.234 -40.256 1.00 78.38 196 LEU A N 1
ATOM 1435 C CA . LEU A 1 196 ? 23.305 4.981 -39.219 1.00 78.38 196 LEU A CA 1
ATOM 1436 C C . LEU A 1 196 ? 22.569 6.277 -38.834 1.00 78.38 196 LEU A C 1
ATOM 1438 O O . LEU A 1 196 ? 22.622 6.670 -37.672 1.00 78.38 196 LEU A O 1
ATOM 1442 N N . ASP A 1 197 ? 21.864 6.922 -39.769 1.00 80.12 197 ASP A N 1
ATOM 1443 C CA . ASP A 1 197 ? 20.935 8.030 -39.497 1.00 80.12 197 ASP A CA 1
ATOM 1444 C C . ASP A 1 197 ? 19.784 7.609 -38.599 1.00 80.12 197 ASP A C 1
ATOM 1446 O O . ASP A 1 197 ? 19.572 8.234 -37.559 1.00 80.12 197 ASP A O 1
ATOM 1450 N N . ALA A 1 198 ? 19.110 6.510 -38.934 1.00 78.19 198 ALA A N 1
ATOM 1451 C CA . ALA A 1 198 ? 18.041 5.974 -38.100 1.00 78.19 198 ALA A CA 1
ATOM 1452 C C . ALA A 1 198 ? 18.526 5.656 -36.673 1.00 78.19 198 ALA A C 1
ATOM 1454 O O . ALA A 1 198 ? 17.854 6.004 -35.701 1.00 78.19 198 ALA A O 1
ATOM 1455 N N . LEU A 1 199 ? 19.718 5.064 -36.535 1.00 74.94 199 LEU A N 1
ATOM 1456 C CA . LEU A 1 199 ? 20.302 4.749 -35.232 1.00 74.94 199 LEU A CA 1
ATOM 1457 C C . LEU A 1 199 ? 20.647 6.014 -34.430 1.00 74.94 199 LEU A C 1
ATOM 1459 O O . LEU A 1 199 ? 20.312 6.093 -33.252 1.00 74.94 199 LEU A O 1
ATOM 1463 N N . THR A 1 200 ? 21.267 7.022 -35.054 1.00 78.81 200 THR A N 1
ATOM 1464 C CA . THR A 1 200 ? 21.539 8.318 -34.405 1.00 78.81 200 THR A CA 1
ATOM 1465 C C . THR A 1 200 ? 20.253 8.978 -33.916 1.00 78.81 200 THR A C 1
ATOM 1467 O O . THR A 1 200 ? 20.196 9.418 -32.769 1.00 78.81 200 THR A O 1
ATOM 1470 N N . SER A 1 201 ? 19.209 9.014 -34.750 1.00 81.12 201 SER A N 1
ATOM 1471 C CA . SER A 1 201 ? 17.905 9.556 -34.360 1.00 81.12 201 SER A CA 1
ATOM 1472 C C . SER A 1 201 ? 17.273 8.772 -33.209 1.00 81.12 201 SER A C 1
ATOM 1474 O O . SER A 1 201 ? 16.719 9.385 -32.300 1.00 81.12 201 SER A O 1
ATOM 1476 N N . GLY A 1 202 ? 17.392 7.441 -33.205 1.00 75.81 202 GLY A N 1
ATOM 1477 C CA . GLY A 1 202 ? 16.902 6.595 -32.116 1.00 75.81 202 GLY A CA 1
ATOM 1478 C C . GLY A 1 202 ? 17.610 6.870 -30.787 1.00 75.81 202 GLY A C 1
ATOM 1479 O O . GLY A 1 202 ? 16.948 7.074 -29.771 1.00 75.81 202 GLY A O 1
ATOM 1480 N N . VAL A 1 203 ? 18.945 6.953 -30.790 1.00 74.69 203 VAL A N 1
ATOM 1481 C CA . VAL A 1 203 ? 19.728 7.272 -29.582 1.00 74.69 203 VAL A CA 1
ATOM 1482 C C . VAL A 1 203 ? 19.386 8.668 -29.053 1.00 74.69 203 VAL A C 1
ATOM 1484 O O . VAL A 1 203 ? 19.158 8.823 -27.855 1.00 74.69 203 VAL A O 1
ATOM 1487 N N . ALA A 1 204 ? 19.271 9.665 -29.934 1.00 77.31 204 ALA A N 1
ATOM 1488 C CA . ALA A 1 204 ? 18.884 11.021 -29.547 1.00 77.31 204 ALA A CA 1
ATOM 1489 C C . ALA A 1 204 ? 17.455 11.085 -28.974 1.00 77.31 204 ALA A C 1
ATOM 1491 O O . ALA A 1 204 ? 17.203 11.820 -28.021 1.00 77.31 204 ALA A O 1
ATOM 1492 N N . ALA A 1 205 ? 16.518 10.298 -29.514 1.00 76.50 205 ALA A N 1
ATOM 1493 C CA . ALA A 1 205 ? 15.160 10.206 -28.980 1.00 76.50 205 ALA A CA 1
ATOM 1494 C C . ALA A 1 205 ? 15.135 9.592 -27.570 1.00 76.50 205 ALA A C 1
ATOM 1496 O O . ALA A 1 205 ? 14.414 10.085 -26.703 1.00 76.50 205 ALA A O 1
ATOM 1497 N N . VAL A 1 206 ? 15.947 8.557 -27.321 1.00 70.81 206 VAL A N 1
ATOM 1498 C CA . VAL A 1 206 ? 16.108 7.962 -25.983 1.00 70.81 206 VAL A CA 1
ATOM 1499 C C . VAL A 1 206 ? 16.716 8.974 -25.009 1.00 70.81 206 VAL A C 1
ATOM 1501 O O . VAL A 1 206 ? 16.191 9.151 -23.912 1.00 70.81 206 VAL A O 1
ATOM 1504 N N . GLU A 1 207 ? 17.771 9.684 -25.410 1.00 75.19 207 GLU A N 1
ATOM 1505 C CA . GLU A 1 207 ? 18.388 10.731 -24.589 1.00 75.19 207 GLU A CA 1
ATOM 1506 C C . GLU A 1 207 ? 17.387 11.840 -24.239 1.00 75.19 207 GLU A C 1
ATOM 1508 O O . GLU A 1 207 ? 17.236 12.181 -23.066 1.00 75.19 207 GLU A O 1
ATOM 1513 N N . ALA A 1 208 ? 16.643 12.347 -25.226 1.00 77.62 208 ALA A N 1
ATOM 1514 C CA . ALA A 1 208 ? 15.621 13.369 -25.018 1.00 77.62 208 ALA A CA 1
ATOM 1515 C C . ALA A 1 208 ? 14.488 12.883 -24.098 1.00 77.62 208 ALA A C 1
ATOM 1517 O O . ALA A 1 208 ? 14.010 13.644 -23.257 1.00 77.62 208 ALA A O 1
ATOM 1518 N N . ALA A 1 209 ? 14.074 11.618 -24.212 1.00 71.31 209 ALA A N 1
ATOM 1519 C CA . ALA A 1 209 ? 13.069 11.034 -23.327 1.00 71.31 209 ALA A CA 1
ATOM 1520 C C . ALA A 1 209 ? 13.571 10.941 -21.877 1.00 71.31 209 ALA A C 1
ATOM 1522 O O . ALA A 1 209 ? 12.834 11.280 -20.948 1.00 71.31 209 ALA A O 1
ATOM 1523 N N . ILE A 1 210 ? 14.831 10.539 -21.675 1.00 66.88 210 ILE A N 1
ATOM 1524 C CA . ILE A 1 210 ? 15.438 10.457 -20.341 1.00 66.88 210 ILE A CA 1
ATOM 1525 C C . ILE A 1 210 ? 15.646 11.857 -19.751 1.00 66.88 210 ILE A C 1
ATOM 1527 O O . ILE A 1 210 ? 15.283 12.089 -18.601 1.00 66.88 210 ILE A O 1
ATOM 1531 N N . GLN A 1 211 ? 16.163 12.816 -20.523 1.00 74.44 211 GLN A N 1
ATOM 1532 C CA . GLN A 1 211 ? 16.316 14.206 -20.077 1.00 74.44 211 GLN A CA 1
ATOM 1533 C C . GLN A 1 211 ? 14.963 14.860 -19.774 1.00 74.44 211 GLN A C 1
ATOM 1535 O O . GLN A 1 211 ? 14.827 15.575 -18.781 1.00 74.44 211 GLN A O 1
ATOM 1540 N N . GLY A 1 212 ? 13.938 14.580 -20.582 1.00 72.44 212 GLY A N 1
ATOM 1541 C CA . GLY A 1 212 ? 12.564 15.000 -20.321 1.00 72.44 212 GLY A CA 1
ATOM 1542 C C . GLY A 1 212 ? 12.052 14.455 -18.988 1.00 72.44 212 GLY A C 1
ATOM 1543 O O . GLY A 1 212 ? 11.521 15.211 -18.185 1.00 72.44 212 GLY A O 1
ATOM 1544 N N . ALA A 1 213 ? 12.288 13.172 -18.705 1.00 64.50 213 ALA A N 1
ATOM 1545 C CA . ALA A 1 213 ? 11.926 12.562 -17.427 1.00 64.50 213 ALA A CA 1
ATOM 1546 C C . ALA A 1 213 ? 12.705 13.163 -16.237 1.00 64.50 213 ALA A C 1
ATOM 1548 O O . ALA A 1 213 ? 12.098 13.488 -15.215 1.00 64.50 213 ALA A O 1
ATOM 1549 N N . LEU A 1 214 ? 14.019 13.368 -16.375 1.00 61.81 214 LEU A N 1
ATOM 1550 C CA . LEU A 1 214 ? 14.887 13.936 -15.334 1.00 61.81 214 LEU A CA 1
ATOM 1551 C C . LEU A 1 214 ? 14.595 15.415 -15.044 1.00 61.81 214 LEU A C 1
ATOM 1553 O O . LEU A 1 214 ? 14.585 15.821 -13.888 1.00 61.81 214 LEU A O 1
ATOM 1557 N N . SER A 1 215 ? 14.285 16.217 -16.061 1.00 65.06 215 SER A N 1
ATOM 1558 C CA . SER A 1 215 ? 13.914 17.629 -15.880 1.00 65.06 215 SER A CA 1
ATOM 1559 C C . SER A 1 215 ? 12.559 17.806 -15.187 1.00 65.06 215 SER A C 1
ATOM 1561 O O . SER A 1 215 ? 12.379 18.760 -14.431 1.00 65.06 215 SER A O 1
ATOM 1563 N N . THR A 1 216 ? 11.628 16.852 -15.332 1.00 56.94 216 THR A N 1
ATOM 1564 C CA . THR A 1 216 ? 10.446 16.773 -14.451 1.00 56.94 216 THR A CA 1
ATOM 1565 C C . THR A 1 216 ? 10.791 16.416 -13.003 1.00 56.94 216 THR A C 1
ATOM 1567 O O . THR A 1 216 ? 10.023 16.757 -12.104 1.00 56.94 216 THR A O 1
ATOM 1570 N N . LEU A 1 217 ? 11.922 15.745 -12.759 1.00 48.50 217 LEU A N 1
ATOM 1571 C CA . LEU A 1 217 ? 12.352 15.317 -11.426 1.00 48.50 217 LEU A CA 1
ATOM 1572 C C . LEU A 1 217 ? 13.146 16.395 -10.666 1.00 48.50 217 LEU A C 1
ATOM 1574 O O . LEU A 1 217 ? 13.164 16.365 -9.440 1.00 48.50 217 LEU A O 1
ATOM 1578 N N . ASP A 1 218 ? 13.732 17.382 -11.345 1.00 43.25 218 ASP A N 1
ATOM 1579 C CA . ASP A 1 218 ? 14.609 18.392 -10.723 1.00 43.25 218 ASP A CA 1
ATOM 1580 C C . ASP A 1 218 ? 13.871 19.338 -9.738 1.00 43.25 218 ASP A C 1
ATOM 1582 O O . ASP A 1 218 ? 14.302 19.501 -8.590 1.00 43.25 218 ASP A O 1
ATOM 1586 N N . PRO A 1 219 ? 12.673 19.877 -10.062 1.00 47.91 219 PRO A N 1
ATOM 1587 C CA . PRO A 1 219 ? 11.835 20.547 -9.064 1.00 47.91 219 PRO A CA 1
ATOM 1588 C C . PRO A 1 219 ? 11.184 19.560 -8.079 1.00 47.91 219 PRO A C 1
ATOM 1590 O O . PRO A 1 219 ? 10.739 19.976 -7.009 1.00 47.91 219 PRO A O 1
ATOM 1593 N N . ALA A 1 220 ? 11.090 18.272 -8.432 1.00 39.25 220 ALA A N 1
ATOM 1594 C CA . ALA A 1 220 ? 10.385 17.242 -7.671 1.00 39.25 220 ALA A CA 1
ATOM 1595 C C . ALA A 1 220 ? 11.243 16.592 -6.578 1.00 39.25 220 ALA A C 1
ATOM 1597 O O . ALA A 1 220 ? 10.685 16.187 -5.570 1.00 39.25 220 ALA A O 1
ATOM 1598 N N . LEU A 1 221 ? 12.571 16.559 -6.707 1.00 36.59 221 LEU A N 1
ATOM 1599 C CA . LEU A 1 221 ? 13.491 16.114 -5.652 1.00 36.59 221 LEU A CA 1
ATOM 1600 C C . LEU A 1 221 ? 13.561 17.136 -4.506 1.00 36.59 221 LEU A C 1
ATOM 1602 O O . LEU A 1 221 ? 13.534 16.766 -3.337 1.00 36.59 221 LEU A O 1
ATOM 1606 N N . THR A 1 222 ? 13.519 18.432 -4.832 1.00 40.97 222 THR A N 1
ATOM 1607 C CA . THR A 1 222 ? 13.406 19.517 -3.834 1.00 40.97 222 THR A CA 1
ATOM 1608 C C . THR A 1 222 ? 11.997 19.590 -3.222 1.00 40.97 222 THR A C 1
ATOM 1610 O O . THR A 1 222 ? 11.824 20.028 -2.086 1.00 40.97 222 THR A O 1
ATOM 1613 N N . ARG A 1 223 ? 10.971 19.118 -3.945 1.00 40.69 223 ARG A N 1
ATOM 1614 C CA . ARG A 1 223 ? 9.587 18.993 -3.456 1.00 40.69 223 ARG A CA 1
ATOM 1615 C C . ARG A 1 223 ? 9.238 17.596 -2.939 1.00 40.69 223 ARG A C 1
ATOM 1617 O O . ARG A 1 223 ? 8.117 17.435 -2.481 1.00 40.69 223 ARG A O 1
ATOM 1624 N N . MET A 1 224 ? 10.134 16.606 -2.951 1.00 40.84 224 MET A N 1
ATOM 1625 C CA . MET A 1 224 ? 9.804 15.198 -2.659 1.00 40.84 224 MET A CA 1
ATOM 1626 C C . MET A 1 224 ? 9.276 15.032 -1.230 1.00 40.84 224 MET A C 1
ATOM 1628 O O . MET A 1 224 ? 8.328 14.291 -0.999 1.00 40.84 224 MET A O 1
ATOM 1632 N N . THR A 1 225 ? 9.776 15.845 -0.301 1.00 39.34 225 THR A N 1
ATOM 1633 C CA . THR A 1 225 ? 9.310 15.914 1.091 1.00 39.34 225 THR A CA 1
ATOM 1634 C C . THR A 1 225 ? 7.894 16.503 1.240 1.00 39.34 225 THR A C 1
ATOM 1636 O O . THR A 1 225 ? 7.211 16.213 2.214 1.00 39.34 225 THR A O 1
ATOM 1639 N N . GLN A 1 226 ? 7.421 17.308 0.281 1.00 34.97 226 GLN A N 1
ATOM 1640 C CA . GLN A 1 226 ? 6.066 17.901 0.244 1.00 34.97 226 GLN A CA 1
ATOM 1641 C C . GLN A 1 226 ? 5.123 17.160 -0.732 1.00 34.97 226 GLN A C 1
ATOM 1643 O O . GLN A 1 226 ? 3.907 17.163 -0.569 1.00 34.97 226 GLN A O 1
ATOM 1648 N N . PHE A 1 227 ? 5.681 16.480 -1.734 1.00 42.09 227 PHE A N 1
ATOM 1649 C CA . PHE A 1 227 ? 4.990 15.722 -2.775 1.00 42.09 227 PHE A CA 1
ATOM 1650 C C . PHE A 1 227 ? 4.519 14.354 -2.272 1.00 42.09 227 PHE A C 1
ATOM 1652 O O . PHE A 1 227 ? 3.454 13.919 -2.684 1.00 42.09 227 PHE A O 1
ATOM 1659 N N . ILE A 1 228 ? 5.216 13.716 -1.323 1.00 48.25 228 ILE A N 1
ATOM 1660 C CA . ILE A 1 228 ? 4.752 12.468 -0.682 1.00 48.25 228 ILE A CA 1
ATOM 1661 C C . ILE A 1 228 ? 3.424 12.686 0.075 1.00 48.25 228 ILE A C 1
ATOM 1663 O O . ILE A 1 228 ? 2.534 11.841 0.011 1.00 48.25 228 ILE A O 1
ATOM 1667 N N . ILE A 1 229 ? 3.231 13.863 0.685 1.00 39.69 229 ILE A N 1
ATOM 1668 C CA . ILE A 1 229 ? 1.975 14.247 1.360 1.00 39.69 229 ILE A CA 1
ATOM 1669 C C . ILE A 1 229 ? 0.858 14.551 0.337 1.00 39.69 229 ILE A C 1
ATOM 1671 O O . ILE A 1 229 ? -0.303 14.251 0.585 1.00 39.69 229 ILE A O 1
ATOM 1675 N N . TYR A 1 230 ? 1.201 15.066 -0.849 1.00 38.44 230 TYR A N 1
ATOM 1676 C CA . TYR A 1 230 ? 0.253 15.371 -1.933 1.00 38.44 230 TYR A CA 1
ATOM 1677 C C . TYR A 1 230 ? -0.112 14.148 -2.811 1.00 38.44 230 TYR A C 1
ATOM 1679 O O . TYR A 1 230 ? -1.248 14.025 -3.270 1.00 38.44 230 TYR A O 1
ATOM 1687 N N . ILE A 1 231 ? 0.818 13.205 -3.020 1.00 42.34 231 ILE A N 1
ATOM 1688 C CA . ILE A 1 231 ? 0.591 11.930 -3.728 1.00 42.34 231 ILE A CA 1
ATOM 1689 C C . ILE A 1 231 ? -0.386 11.042 -2.955 1.00 42.34 231 ILE A C 1
ATOM 1691 O O . ILE A 1 231 ? -1.185 10.341 -3.578 1.00 42.34 231 ILE A O 1
ATOM 1695 N N . LEU A 1 232 ? -0.342 11.069 -1.617 1.00 41.44 232 LEU A N 1
ATOM 1696 C CA . LEU A 1 232 ? -1.225 10.254 -0.780 1.00 41.44 232 LEU A CA 1
ATOM 1697 C C . LEU A 1 232 ? -2.706 10.615 -0.940 1.00 41.44 232 LEU A C 1
ATOM 1699 O O . LEU A 1 232 ? -3.545 9.722 -0.787 1.00 41.44 232 LEU A O 1
ATOM 1703 N N . ASP A 1 233 ? -3.000 11.853 -1.344 1.00 31.12 233 ASP A N 1
ATOM 1704 C CA . ASP A 1 233 ? -4.368 12.315 -1.543 1.00 31.12 233 ASP A CA 1
ATOM 1705 C C . ASP A 1 233 ? -4.848 12.288 -3.000 1.00 31.12 233 ASP A C 1
ATOM 1707 O O . ASP A 1 233 ? -6.060 12.190 -3.182 1.00 31.12 233 ASP A O 1
ATOM 1711 N N . HIS A 1 234 ? -3.994 12.381 -4.039 1.00 45.38 234 HIS A N 1
ATOM 1712 C CA . HIS A 1 234 ? -4.524 12.884 -5.322 1.00 45.38 234 HIS A CA 1
ATOM 1713 C C . HIS A 1 234 ? -3.942 12.455 -6.678 1.00 45.38 234 HIS A C 1
ATOM 1715 O O . HIS A 1 234 ? -4.250 13.164 -7.631 1.00 45.38 234 HIS A O 1
ATOM 1721 N N . LEU A 1 235 ? -3.168 11.374 -6.884 1.00 43.50 235 LEU A N 1
ATOM 1722 C CA . LEU A 1 235 ? -2.548 11.211 -8.224 1.00 43.50 235 LEU A CA 1
ATOM 1723 C C . LEU A 1 235 ? -2.839 9.937 -9.049 1.00 43.50 235 LEU A C 1
ATOM 1725 O O . LEU A 1 235 ? -2.176 8.914 -8.901 1.00 43.50 235 LEU A O 1
ATOM 1729 N N . PRO A 1 236 ? -3.710 10.091 -10.069 1.00 47.69 236 PRO A N 1
ATOM 1730 C CA . PRO A 1 236 ? -3.618 9.510 -11.417 1.00 47.69 236 PRO A CA 1
ATOM 1731 C C . PRO A 1 236 ? -2.847 10.413 -12.421 1.00 47.69 236 PRO A C 1
ATOM 1733 O O . PRO A 1 236 ? -3.489 11.145 -13.163 1.00 47.69 236 PRO A O 1
ATOM 1736 N N . PHE A 1 237 ? -1.501 10.429 -12.503 1.00 47.62 237 PHE A N 1
ATOM 1737 C CA . PHE A 1 237 ? -0.819 11.388 -13.416 1.00 47.62 237 PHE A CA 1
ATOM 1738 C C . PHE A 1 237 ? 0.517 10.943 -14.040 1.00 47.62 237 PHE A C 1
ATOM 1740 O O . PHE A 1 237 ? 1.495 10.689 -13.345 1.00 47.62 237 PHE A O 1
ATOM 1747 N N . GLY A 1 238 ? 0.568 10.987 -15.380 1.00 44.81 238 GLY A N 1
ATOM 1748 C CA . GLY A 1 238 ? 1.657 11.554 -16.205 1.00 44.81 238 GLY A CA 1
ATOM 1749 C C . GLY A 1 238 ? 3.022 10.857 -16.272 1.00 44.81 238 GLY A C 1
ATOM 1750 O O . GLY A 1 238 ? 3.591 10.758 -17.357 1.00 44.81 238 GLY A O 1
ATOM 1751 N N . ILE A 1 239 ? 3.540 10.327 -15.165 1.00 46.44 239 ILE A N 1
ATOM 1752 C CA . ILE A 1 239 ? 4.862 9.677 -15.085 1.00 46.44 239 ILE A CA 1
ATOM 1753 C C . ILE A 1 239 ? 4.898 8.424 -15.975 1.00 46.44 239 ILE A C 1
ATOM 1755 O O . ILE A 1 239 ? 5.890 8.144 -16.648 1.00 46.44 239 ILE A O 1
ATOM 1759 N N . GLY A 1 240 ? 3.761 7.727 -16.071 1.00 45.34 240 GLY A N 1
ATOM 1760 C CA . GLY A 1 240 ? 3.587 6.599 -16.980 1.00 45.34 240 GLY A CA 1
ATOM 1761 C C . GLY A 1 240 ? 3.704 6.976 -18.458 1.00 45.34 240 GLY A C 1
ATOM 1762 O O . GLY A 1 240 ? 4.101 6.130 -19.249 1.00 45.34 240 GLY A O 1
ATOM 1763 N N . GLN A 1 241 ? 3.409 8.221 -18.852 1.00 49.00 241 GLN A N 1
ATOM 1764 C CA . GLN A 1 241 ? 3.518 8.631 -20.254 1.00 49.00 241 GLN A CA 1
ATOM 1765 C C . GLN A 1 241 ? 4.974 8.862 -20.660 1.00 49.00 241 GLN A C 1
ATOM 1767 O O . GLN A 1 241 ? 5.369 8.423 -21.732 1.00 49.00 241 GLN A O 1
ATOM 1772 N N . SER A 1 242 ? 5.791 9.480 -19.804 1.00 47.50 242 SER A N 1
ATOM 1773 C CA . SER A 1 242 ? 7.229 9.636 -20.064 1.00 47.50 242 SER A CA 1
ATOM 1774 C C . SER A 1 242 ? 7.950 8.285 -20.066 1.00 47.50 242 SER A C 1
ATOM 1776 O O . SER A 1 242 ? 8.742 8.025 -20.968 1.00 47.50 242 SER A O 1
ATOM 1778 N N . ALA A 1 243 ? 7.608 7.387 -19.132 1.00 48.38 243 ALA A N 1
ATOM 1779 C CA . ALA A 1 243 ? 8.101 6.009 -19.140 1.00 48.38 243 ALA A CA 1
ATOM 1780 C C . ALA A 1 243 ? 7.658 5.252 -20.406 1.00 48.38 243 ALA A C 1
ATOM 1782 O O . ALA A 1 243 ? 8.487 4.638 -21.069 1.00 48.38 243 ALA A O 1
ATOM 1783 N N . LYS A 1 244 ? 6.385 5.366 -20.815 1.00 49.34 244 LYS A N 1
ATOM 1784 C CA . LYS A 1 244 ? 5.888 4.811 -22.088 1.00 49.34 244 LYS A CA 1
ATOM 1785 C C . LYS A 1 244 ? 6.595 5.397 -23.305 1.00 49.34 244 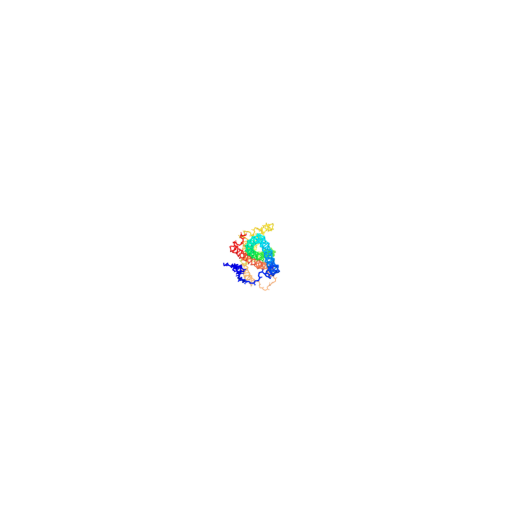LYS A C 1
ATOM 1787 O O . LYS A 1 244 ? 6.887 4.660 -24.232 1.00 49.34 244 LYS A O 1
ATOM 1792 N N . ASN A 1 245 ? 6.885 6.695 -23.324 1.00 54.47 245 ASN A N 1
ATOM 1793 C CA . ASN A 1 245 ? 7.594 7.327 -24.435 1.00 54.47 245 ASN A CA 1
ATOM 1794 C C . ASN A 1 245 ? 9.042 6.822 -24.526 1.00 54.47 245 ASN A C 1
ATOM 1796 O O . ASN A 1 245 ? 9.511 6.544 -25.626 1.00 54.47 245 ASN A O 1
ATOM 1800 N N . ALA A 1 246 ? 9.722 6.640 -23.388 1.00 52.12 246 ALA A N 1
ATOM 1801 C CA . ALA A 1 246 ? 11.045 6.020 -23.342 1.00 52.12 246 ALA A CA 1
ATOM 1802 C C . ALA A 1 246 ? 11.006 4.545 -23.792 1.00 52.12 246 ALA A C 1
ATOM 1804 O O . ALA A 1 246 ? 11.859 4.127 -24.570 1.00 52.12 246 ALA A O 1
ATOM 1805 N N . LEU A 1 247 ? 9.989 3.779 -23.376 1.00 48.78 247 LEU A N 1
ATOM 1806 C CA . LEU A 1 247 ? 9.768 2.393 -23.812 1.00 48.78 247 LEU A CA 1
ATOM 1807 C C . LEU A 1 247 ? 9.437 2.293 -25.311 1.00 48.78 247 LEU A C 1
ATOM 1809 O O . LEU A 1 247 ? 9.996 1.455 -26.001 1.00 48.78 247 LEU A O 1
ATOM 1813 N N . ASN A 1 248 ? 8.624 3.195 -25.858 1.00 56.28 248 ASN A N 1
ATOM 1814 C CA . ASN A 1 248 ? 8.309 3.221 -27.291 1.00 56.28 248 ASN A CA 1
ATOM 1815 C C . ASN A 1 248 ? 9.521 3.645 -28.146 1.00 56.28 248 ASN A C 1
ATOM 1817 O O . ASN A 1 248 ? 9.721 3.149 -29.258 1.00 56.28 248 ASN A O 1
ATOM 1821 N N . ALA A 1 249 ? 10.347 4.571 -27.642 1.00 59.38 249 ALA A N 1
ATOM 1822 C CA . ALA A 1 249 ? 11.617 4.925 -28.279 1.00 59.38 249 ALA A CA 1
ATOM 1823 C C . ALA A 1 249 ? 12.579 3.727 -28.273 1.00 59.38 249 ALA A C 1
ATOM 1825 O O . ALA A 1 249 ? 13.275 3.479 -29.258 1.00 59.38 249 ALA A O 1
ATOM 1826 N N . ASN A 1 250 ? 12.553 2.947 -27.192 1.00 51.19 250 ASN A N 1
ATOM 1827 C CA . ASN A 1 250 ? 13.282 1.699 -27.077 1.00 51.19 250 ASN A CA 1
ATOM 1828 C C . ASN A 1 250 ? 12.778 0.631 -28.068 1.00 51.19 250 ASN A C 1
ATOM 1830 O O . ASN A 1 250 ? 13.579 0.049 -28.790 1.00 51.19 250 ASN A O 1
ATOM 1834 N N . ASP A 1 251 ? 11.463 0.453 -28.213 1.00 53.91 251 ASP A N 1
ATOM 1835 C CA . ASP A 1 251 ? 10.868 -0.454 -29.208 1.00 53.91 251 ASP A CA 1
ATOM 1836 C C . ASP A 1 251 ? 11.276 -0.090 -30.643 1.00 53.91 251 ASP A C 1
ATOM 1838 O O . ASP A 1 251 ? 11.552 -0.964 -31.463 1.00 53.91 251 ASP A O 1
ATOM 1842 N N . THR A 1 252 ? 11.391 1.206 -30.947 1.00 60.25 252 THR A N 1
ATOM 1843 C CA . THR A 1 252 ? 11.883 1.688 -32.250 1.00 60.25 252 THR A CA 1
ATOM 1844 C C . THR A 1 252 ? 13.363 1.335 -32.461 1.00 60.25 252 THR A C 1
ATOM 1846 O O . THR A 1 252 ? 13.781 0.950 -33.560 1.00 60.25 252 THR A O 1
ATOM 1849 N N . LEU A 1 253 ? 14.171 1.425 -31.402 1.00 59.09 253 LEU A N 1
ATOM 1850 C CA . LEU A 1 253 ? 15.582 1.045 -31.426 1.00 59.09 253 LEU A CA 1
ATOM 1851 C C . LEU A 1 253 ? 15.739 -0.482 -31.580 1.00 59.09 253 LEU A C 1
ATOM 1853 O O . LEU A 1 253 ? 16.517 -0.939 -32.417 1.00 59.09 253 LEU A O 1
ATOM 1857 N N . TYR A 1 254 ? 14.933 -1.279 -30.874 1.00 57.09 254 TYR A N 1
ATOM 1858 C CA . TYR A 1 254 ? 14.886 -2.734 -31.041 1.00 57.09 254 TYR A CA 1
ATOM 1859 C C . TYR A 1 254 ? 14.379 -3.168 -32.407 1.00 57.09 254 TYR A C 1
ATOM 1861 O O . TYR A 1 254 ? 14.889 -4.141 -32.945 1.00 57.09 254 TYR A O 1
ATOM 1869 N N . ALA A 1 255 ? 13.403 -2.476 -32.991 1.00 66.00 255 ALA A N 1
ATOM 1870 C CA . ALA A 1 255 ? 12.893 -2.817 -34.315 1.00 66.00 255 ALA A CA 1
ATOM 1871 C C . ALA A 1 255 ? 13.928 -2.548 -35.423 1.00 66.00 255 ALA A C 1
ATOM 1873 O O . ALA A 1 255 ? 13.960 -3.259 -36.429 1.00 66.00 255 ALA A O 1
ATOM 1874 N N . SER A 1 256 ? 14.797 -1.548 -35.241 1.00 63.38 256 SER A N 1
ATOM 1875 C CA . SER A 1 256 ? 15.824 -1.178 -36.227 1.00 63.38 256 SER A CA 1
ATOM 1876 C C . SER A 1 256 ? 17.114 -2.004 -36.116 1.00 63.38 256 SER A C 1
ATOM 1878 O O . SER A 1 256 ? 1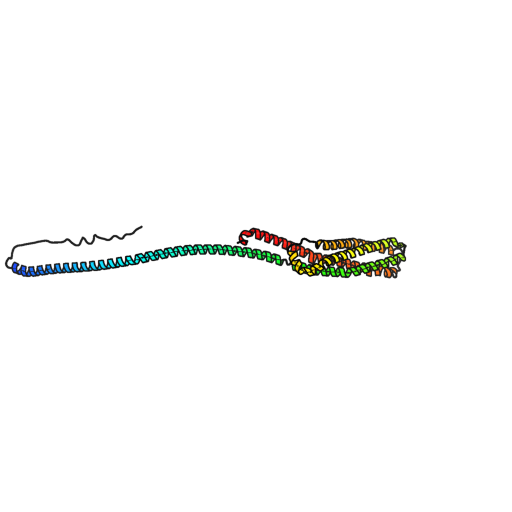7.778 -2.233 -37.131 1.00 63.38 256 SER A O 1
ATOM 1880 N N . LEU A 1 257 ? 17.445 -2.524 -34.928 1.00 63.12 257 LEU A N 1
ATOM 1881 C CA . LEU A 1 257 ? 18.664 -3.307 -34.681 1.00 63.12 257 LEU A CA 1
ATOM 1882 C C . LEU A 1 257 ? 18.773 -4.605 -35.520 1.00 63.12 257 LEU A C 1
ATOM 1884 O O . LEU A 1 257 ? 19.807 -4.794 -36.160 1.00 63.12 257 LEU A O 1
ATOM 1888 N N . PRO A 1 258 ? 17.761 -5.496 -35.602 1.00 65.88 258 PRO A N 1
ATOM 1889 C CA . PRO A 1 258 ? 17.849 -6.730 -36.384 1.00 65.88 258 PRO A CA 1
ATOM 1890 C C . PRO A 1 258 ? 17.996 -6.483 -37.885 1.00 65.88 258 PRO A C 1
ATOM 1892 O O . PRO A 1 258 ? 18.782 -7.165 -38.544 1.00 65.88 258 PRO A O 1
ATOM 1895 N N . ALA A 1 259 ? 17.269 -5.498 -38.426 1.00 67.81 259 ALA A N 1
ATOM 1896 C CA . ALA A 1 259 ? 17.372 -5.110 -39.831 1.00 67.81 259 ALA A CA 1
ATOM 1897 C C . ALA A 1 259 ? 18.770 -4.559 -40.145 1.00 67.81 259 ALA A C 1
ATOM 1899 O O . ALA A 1 259 ? 19.359 -4.913 -41.168 1.00 67.81 259 ALA A O 1
ATOM 1900 N N . PHE A 1 260 ? 19.334 -3.772 -39.226 1.00 67.94 260 PHE A N 1
ATOM 1901 C CA . PHE A 1 260 ? 20.700 -3.282 -39.329 1.00 67.94 260 PHE A CA 1
ATOM 1902 C C . PHE A 1 260 ? 21.734 -4.413 -39.247 1.00 67.94 260 PHE A C 1
ATOM 1904 O O . PHE A 1 260 ? 22.572 -4.503 -40.133 1.00 67.94 260 PHE A O 1
ATOM 1911 N N . ILE A 1 261 ? 21.662 -5.317 -38.263 1.00 62.09 261 ILE A N 1
ATOM 1912 C CA . ILE A 1 261 ? 22.618 -6.433 -38.108 1.00 62.09 261 ILE A CA 1
ATOM 1913 C C . ILE A 1 261 ? 22.559 -7.384 -39.315 1.00 62.09 261 ILE A C 1
ATOM 1915 O O . ILE A 1 261 ? 23.592 -7.753 -39.879 1.00 62.09 261 ILE A O 1
ATOM 1919 N N . THR A 1 262 ? 21.352 -7.752 -39.750 1.00 67.31 262 THR A N 1
ATOM 1920 C CA . THR A 1 262 ? 21.139 -8.688 -40.869 1.00 67.31 262 THR A CA 1
ATOM 1921 C C . THR A 1 262 ? 21.522 -8.056 -42.209 1.00 67.31 262 THR A C 1
ATOM 1923 O O . THR A 1 262 ? 22.190 -8.680 -43.040 1.00 67.31 262 THR A O 1
ATOM 1926 N N . GLY A 1 263 ? 21.138 -6.794 -42.420 1.00 68.12 263 GLY A N 1
ATOM 1927 C CA . GLY A 1 263 ? 21.469 -6.036 -43.623 1.00 68.12 263 GLY A CA 1
ATOM 1928 C C . GLY A 1 263 ? 22.956 -5.697 -43.705 1.00 68.12 263 GLY A C 1
ATOM 1929 O O . GLY A 1 263 ? 23.561 -5.886 -44.756 1.00 68.12 263 GLY A O 1
ATOM 1930 N N . ALA A 1 264 ? 23.574 -5.292 -42.591 1.00 65.88 264 ALA A N 1
ATOM 1931 C CA . ALA A 1 264 ? 25.007 -5.040 -42.525 1.00 65.88 264 ALA A CA 1
ATOM 1932 C C . ALA A 1 264 ? 25.782 -6.319 -42.832 1.00 65.88 264 ALA A C 1
ATOM 1934 O O . ALA A 1 264 ? 26.633 -6.290 -43.706 1.00 65.88 264 ALA A O 1
ATOM 1935 N N . SER A 1 265 ? 25.449 -7.452 -42.205 1.00 55.56 265 SER A N 1
ATOM 1936 C CA . SER A 1 265 ? 26.103 -8.733 -42.499 1.00 55.56 265 SER A CA 1
ATOM 1937 C C . SER A 1 265 ? 25.998 -9.092 -43.988 1.00 55.56 265 SER A C 1
ATOM 1939 O O . SER A 1 265 ? 27.016 -9.220 -44.666 1.00 55.56 265 SER A O 1
ATOM 1941 N N . SER A 1 266 ? 24.785 -9.159 -44.545 1.00 67.81 266 SER A N 1
ATOM 1942 C CA . SER A 1 266 ? 24.590 -9.558 -45.947 1.00 67.81 266 SER A CA 1
ATOM 1943 C C . SER A 1 266 ? 25.245 -8.599 -46.946 1.00 67.81 266 SER A C 1
ATOM 1945 O O . SER A 1 266 ? 25.974 -9.048 -47.830 1.00 67.81 266 SER A O 1
ATOM 1947 N N . GLN A 1 267 ? 25.062 -7.285 -46.804 1.00 67.94 267 GLN A N 1
ATOM 1948 C CA . GLN A 1 267 ? 25.623 -6.323 -47.752 1.00 67.94 267 GLN A CA 1
ATOM 1949 C C . GLN A 1 267 ? 27.138 -6.185 -47.621 1.00 67.94 267 GLN A C 1
ATOM 1951 O O . GLN A 1 267 ? 27.818 -6.139 -48.643 1.00 67.94 267 GLN A O 1
ATOM 1956 N N . ILE A 1 268 ? 27.686 -6.190 -46.401 1.00 63.97 268 ILE A N 1
ATOM 1957 C CA . ILE A 1 268 ? 29.139 -6.160 -46.183 1.00 63.97 268 ILE A CA 1
ATOM 1958 C C . ILE A 1 268 ? 29.766 -7.399 -46.824 1.00 63.97 268 ILE A C 1
ATOM 1960 O O . ILE A 1 268 ? 30.667 -7.263 -47.648 1.00 63.97 268 ILE A O 1
ATOM 1964 N N . PHE A 1 269 ? 29.259 -8.603 -46.542 1.00 62.56 269 PHE A N 1
ATOM 1965 C CA . PHE A 1 269 ? 29.830 -9.815 -47.132 1.00 62.56 269 PHE A CA 1
ATOM 1966 C C . PHE A 1 269 ? 29.709 -9.845 -48.659 1.00 62.56 269 PHE A C 1
ATOM 1968 O O . PHE A 1 269 ? 30.656 -10.264 -49.315 1.00 62.56 269 PHE A O 1
ATOM 1975 N N . THR A 1 270 ? 28.620 -9.336 -49.240 1.00 63.69 270 THR A N 1
ATOM 1976 C CA . THR A 1 270 ? 28.457 -9.294 -50.706 1.00 63.69 270 THR A CA 1
ATOM 1977 C C . THR A 1 270 ? 29.432 -8.305 -51.364 1.00 63.69 270 THR A C 1
ATOM 1979 O O . THR A 1 270 ? 30.018 -8.613 -52.396 1.00 63.69 270 THR A O 1
ATOM 1982 N N . ILE A 1 271 ? 29.675 -7.149 -50.736 1.00 59.66 271 ILE A N 1
ATOM 1983 C CA . ILE A 1 271 ? 30.604 -6.108 -51.217 1.00 59.66 271 ILE A CA 1
ATOM 1984 C C . ILE A 1 271 ? 32.065 -6.575 -51.185 1.00 59.66 271 ILE A C 1
ATOM 1986 O O . ILE A 1 271 ? 32.841 -6.247 -52.083 1.00 59.66 271 ILE A O 1
ATOM 1990 N N . PHE A 1 272 ? 32.454 -7.329 -50.153 1.00 58.06 272 PHE A N 1
ATOM 1991 C CA . PHE A 1 272 ? 33.846 -7.744 -49.960 1.00 58.06 272 PHE A CA 1
ATOM 1992 C C . PHE A 1 272 ? 34.235 -9.023 -50.718 1.00 58.06 272 PHE A C 1
ATOM 1994 O O . PHE A 1 272 ? 35.429 -9.266 -50.882 1.00 58.06 272 PHE A O 1
ATOM 2001 N N . ASN A 1 273 ? 33.274 -9.816 -51.210 1.00 57.22 273 ASN A N 1
ATOM 2002 C CA . ASN A 1 273 ? 33.563 -11.102 -51.860 1.00 57.22 273 ASN A CA 1
ATOM 2003 C C . ASN A 1 273 ? 33.949 -10.989 -53.350 1.00 57.22 273 ASN A C 1
ATOM 2005 O O . ASN A 1 273 ? 34.538 -11.920 -53.888 1.00 57.22 273 ASN A O 1
ATOM 2009 N N . GLU A 1 274 ? 33.623 -9.880 -54.029 1.00 54.12 274 GLU A N 1
ATOM 2010 C CA . GLU A 1 274 ? 33.721 -9.786 -55.500 1.00 54.12 274 GLU A CA 1
ATOM 2011 C C . GLU A 1 274 ? 35.019 -9.127 -56.036 1.00 54.12 274 GLU A C 1
ATOM 2013 O O . GLU A 1 274 ? 35.578 -9.650 -57.000 1.00 54.12 274 GLU A O 1
ATOM 2018 N N . PRO A 1 275 ? 35.577 -8.047 -55.438 1.00 54.31 275 PRO A N 1
ATOM 2019 C CA . PRO A 1 275 ? 36.773 -7.380 -55.981 1.00 54.31 275 PRO A CA 1
ATOM 2020 C C . PRO A 1 275 ? 38.066 -7.554 -55.159 1.00 54.31 275 PRO A C 1
ATOM 2022 O O . PRO A 1 275 ? 39.146 -7.233 -55.655 1.00 54.31 275 PRO A O 1
ATOM 2025 N N . PHE A 1 276 ? 38.004 -8.043 -53.916 1.00 57.28 276 PHE A N 1
ATOM 2026 C CA . PHE A 1 276 ? 39.136 -8.026 -52.975 1.00 57.28 276 PHE A CA 1
ATOM 2027 C C . PHE A 1 276 ? 39.613 -9.441 -52.606 1.00 57.28 276 PHE A C 1
ATOM 2029 O O . PHE A 1 276 ? 39.618 -9.833 -51.442 1.00 57.28 276 PHE A O 1
ATOM 2036 N N . GLY A 1 277 ? 40.015 -10.237 -53.602 1.00 51.50 277 GLY A N 1
ATOM 2037 C CA . GLY A 1 277 ? 40.543 -11.589 -53.380 1.00 51.50 277 GLY A CA 1
ATOM 2038 C C . GLY A 1 277 ? 41.742 -11.615 -52.416 1.00 51.50 277 GLY A C 1
ATOM 2039 O O . GLY A 1 277 ? 42.689 -10.854 -52.603 1.00 51.50 277 GLY A O 1
ATOM 2040 N N . THR A 1 278 ? 41.682 -12.481 -51.390 1.00 53.78 278 THR A N 1
ATOM 2041 C CA . THR A 1 278 ? 42.721 -12.969 -50.432 1.00 53.78 278 THR A CA 1
ATOM 2042 C C . THR A 1 278 ? 43.750 -11.993 -49.825 1.00 53.78 278 THR A C 1
ATOM 2044 O O . THR A 1 278 ? 44.541 -12.383 -48.971 1.00 53.78 278 THR A O 1
ATOM 2047 N N . SER A 1 279 ? 43.768 -10.716 -50.194 1.00 55.31 279 SER A N 1
ATOM 2048 C CA . SER A 1 279 ? 44.689 -9.696 -49.685 1.00 55.31 279 SER A CA 1
ATOM 2049 C C . SER A 1 279 ? 44.102 -9.051 -48.423 1.00 55.31 279 SER A C 1
ATOM 2051 O O . SER A 1 279 ? 43.880 -7.848 -48.326 1.00 55.31 279 SER A O 1
ATOM 2053 N N . GLU A 1 280 ? 43.867 -9.900 -47.418 1.00 51.59 280 GLU A N 1
ATOM 2054 C CA . GLU A 1 280 ? 43.163 -9.640 -46.150 1.00 51.59 280 GLU A CA 1
ATOM 2055 C C . GLU A 1 280 ? 43.687 -8.465 -45.297 1.00 51.59 280 GLU A C 1
ATOM 2057 O O . GLU A 1 280 ? 43.042 -8.076 -44.326 1.00 51.59 280 GLU A O 1
ATOM 2062 N N . ARG A 1 281 ? 44.853 -7.876 -45.589 1.00 56.62 281 ARG A N 1
ATOM 2063 C CA . ARG A 1 281 ? 45.575 -7.055 -44.594 1.00 56.62 281 ARG A CA 1
ATOM 2064 C C . ARG A 1 281 ? 45.304 -5.550 -44.641 1.00 56.62 281 ARG A C 1
ATOM 2066 O O . ARG A 1 281 ? 45.591 -4.879 -43.654 1.00 56.62 281 ARG A O 1
ATOM 2073 N N . GLY A 1 282 ? 44.766 -5.020 -45.741 1.00 62.19 282 GLY A N 1
ATOM 2074 C CA . GLY A 1 282 ? 44.571 -3.573 -45.919 1.00 62.19 282 GLY A CA 1
ATOM 2075 C C . GLY A 1 282 ? 43.183 -3.091 -45.503 1.00 62.19 282 GLY A C 1
ATOM 2076 O O . GLY A 1 282 ? 43.036 -2.400 -44.500 1.00 62.19 282 GLY A O 1
ATOM 2077 N N . LEU A 1 283 ? 42.165 -3.489 -46.269 1.00 64.75 283 LEU A N 1
ATOM 2078 C CA . LEU A 1 283 ? 40.789 -2.985 -46.155 1.00 64.75 283 LEU A CA 1
ATOM 2079 C C . LEU A 1 283 ? 40.038 -3.497 -44.923 1.00 64.75 283 LEU A C 1
ATOM 2081 O O . LEU A 1 283 ? 39.349 -2.731 -44.254 1.00 64.75 283 LEU A O 1
ATOM 2085 N N . SER A 1 284 ? 40.209 -4.773 -44.573 1.00 65.81 284 SER A N 1
ATOM 2086 C CA . SER A 1 284 ? 39.605 -5.325 -43.355 1.00 65.81 284 SER A CA 1
ATOM 2087 C C . SER A 1 284 ? 40.134 -4.611 -42.105 1.00 65.81 284 SER A C 1
ATOM 2089 O O . SER A 1 284 ? 39.375 -4.199 -41.228 1.00 65.81 284 SER A O 1
ATOM 2091 N N . LYS A 1 285 ? 41.444 -4.349 -42.068 1.00 69.94 285 LYS A N 1
ATOM 2092 C CA . LYS A 1 285 ? 42.084 -3.657 -40.949 1.00 69.94 285 LYS A CA 1
ATOM 2093 C C . LYS A 1 285 ? 41.801 -2.149 -40.927 1.00 69.94 285 LYS A C 1
ATOM 2095 O O . LYS A 1 285 ? 41.692 -1.577 -39.849 1.00 69.94 285 LYS A O 1
ATOM 2100 N N . SER A 1 286 ? 41.686 -1.491 -42.084 1.00 70.00 286 SER A N 1
ATOM 2101 C CA . SER A 1 286 ? 41.488 -0.034 -42.149 1.00 70.00 286 SER A CA 1
ATOM 2102 C C . SER A 1 286 ? 40.027 0.405 -42.041 1.00 70.00 286 SER A C 1
ATOM 2104 O O . SER A 1 286 ? 39.772 1.497 -41.541 1.00 70.00 286 SER A O 1
ATOM 2106 N N . LEU A 1 287 ? 39.076 -0.425 -42.480 1.00 71.56 287 LEU A N 1
ATOM 2107 C CA . LEU A 1 287 ? 37.653 -0.077 -42.537 1.00 71.56 287 LEU A CA 1
ATOM 2108 C C . LEU A 1 287 ? 36.787 -0.953 -41.642 1.00 71.56 287 LEU A C 1
ATOM 2110 O O . LEU A 1 287 ? 36.039 -0.422 -40.822 1.00 71.56 287 LEU A O 1
ATOM 2114 N N . LEU A 1 288 ? 36.904 -2.279 -41.743 1.00 73.69 288 LEU A N 1
ATOM 2115 C CA . LEU A 1 288 ? 36.040 -3.171 -40.964 1.00 73.69 288 LEU A CA 1
ATOM 2116 C C . LEU A 1 288 ? 36.375 -3.133 -39.476 1.00 73.69 288 LEU A C 1
ATOM 2118 O O . LEU A 1 288 ? 35.462 -3.067 -38.654 1.00 73.69 288 LEU A O 1
ATOM 2122 N N . GLN A 1 289 ? 37.661 -3.133 -39.118 1.00 79.19 289 GLN A N 1
ATOM 2123 C CA . GLN A 1 289 ? 38.070 -3.121 -37.716 1.00 79.19 289 GLN A CA 1
ATOM 2124 C C . GLN A 1 289 ? 37.605 -1.844 -36.988 1.00 79.19 289 GLN A C 1
ATOM 2126 O O . GLN A 1 289 ? 36.939 -1.983 -35.963 1.00 79.19 289 GLN A O 1
ATOM 2131 N N . PRO A 1 290 ? 37.817 -0.617 -37.504 1.00 80.50 290 PRO A N 1
ATOM 2132 C CA . PRO A 1 290 ? 37.324 0.577 -36.827 1.00 80.50 290 PRO A CA 1
ATOM 2133 C C . PRO A 1 290 ? 35.797 0.668 -36.787 1.00 80.50 290 PRO A C 1
ATOM 2135 O O . PRO A 1 290 ? 35.259 1.101 -35.775 1.00 80.50 290 PRO A O 1
ATOM 2138 N N . VAL A 1 291 ? 35.079 0.240 -37.831 1.00 76.06 291 VAL A N 1
ATOM 2139 C CA . VAL A 1 291 ? 33.604 0.222 -37.805 1.00 76.06 291 VAL A CA 1
ATOM 2140 C C . VAL A 1 291 ? 33.093 -0.770 -36.757 1.00 76.06 291 VAL A C 1
ATOM 2142 O O . VAL A 1 291 ? 32.204 -0.435 -35.973 1.00 76.06 291 VAL A O 1
ATOM 2145 N N . ARG A 1 292 ? 33.686 -1.965 -36.677 1.00 78.12 292 ARG A N 1
ATOM 2146 C CA . ARG A 1 292 ? 33.330 -2.970 -35.669 1.00 78.12 292 ARG A CA 1
ATOM 2147 C C . ARG A 1 292 ? 33.643 -2.489 -34.252 1.00 78.12 292 ARG A C 1
ATOM 2149 O O . ARG A 1 292 ? 32.776 -2.540 -33.388 1.00 78.12 292 ARG A O 1
ATOM 2156 N N . GLU A 1 293 ? 34.864 -2.027 -34.009 1.00 83.31 293 GLU A N 1
ATOM 2157 C CA . GLU A 1 293 ? 35.333 -1.678 -32.663 1.00 83.31 293 GLU A CA 1
ATOM 2158 C C . GLU A 1 293 ? 34.776 -0.344 -32.169 1.00 83.31 293 GLU A C 1
ATOM 2160 O O . GLU A 1 293 ? 34.478 -0.210 -30.983 1.00 83.31 293 GLU A O 1
ATOM 2165 N N . LYS A 1 294 ? 34.638 0.649 -33.056 1.00 80.81 294 LYS A N 1
ATOM 2166 C CA . LYS A 1 294 ? 34.230 2.001 -32.665 1.00 80.81 294 LYS A CA 1
ATOM 2167 C C . LYS A 1 294 ? 32.741 2.246 -32.808 1.00 80.81 294 LYS A C 1
ATOM 2169 O O . LYS A 1 294 ? 32.246 3.058 -32.047 1.00 80.81 294 LYS A O 1
ATOM 2174 N N . ALA A 1 295 ? 32.029 1.590 -33.726 1.00 77.69 295 ALA A N 1
ATOM 2175 C CA . ALA A 1 295 ? 30.599 1.840 -33.929 1.00 77.69 295 ALA A CA 1
ATOM 2176 C C . ALA A 1 295 ? 29.727 0.670 -33.476 1.00 77.69 295 ALA A C 1
ATOM 2178 O O . ALA A 1 295 ? 28.881 0.854 -32.607 1.00 77.69 295 ALA A O 1
ATOM 2179 N N . LEU A 1 296 ? 29.965 -0.537 -33.999 1.00 77.69 296 LEU A N 1
ATOM 2180 C CA . LEU A 1 296 ? 29.111 -1.686 -33.685 1.00 77.69 296 LEU A CA 1
ATOM 2181 C C . LEU A 1 296 ? 29.222 -2.096 -32.215 1.00 77.69 296 LEU A C 1
ATOM 2183 O O . LEU A 1 296 ? 28.200 -2.220 -31.551 1.00 77.69 296 LEU A O 1
ATOM 2187 N N . ALA A 1 297 ? 30.437 -2.225 -31.675 1.00 82.62 297 ALA A N 1
ATOM 2188 C CA . ALA A 1 297 ? 30.617 -2.664 -30.292 1.00 82.62 297 ALA A CA 1
ATOM 2189 C C . ALA A 1 297 ? 29.985 -1.702 -29.255 1.00 82.62 297 ALA A C 1
ATOM 2191 O O . ALA A 1 297 ? 29.322 -2.184 -28.335 1.00 82.62 297 ALA A O 1
ATOM 2192 N N . PRO A 1 298 ? 30.110 -0.361 -29.360 1.00 82.00 298 PRO A N 1
ATOM 2193 C CA . PRO A 1 298 ? 29.367 0.552 -28.488 1.00 82.00 298 PRO A CA 1
ATOM 2194 C C . PRO A 1 298 ? 27.848 0.502 -28.673 1.00 82.00 298 PRO A C 1
ATOM 2196 O O . PRO A 1 298 ? 27.131 0.581 -27.680 1.00 82.00 298 PRO A O 1
ATOM 2199 N N . SER A 1 299 ? 27.346 0.339 -29.901 1.00 76.31 299 SER A N 1
ATOM 2200 C CA . SER A 1 299 ? 25.905 0.204 -30.157 1.00 76.31 299 SER A CA 1
ATOM 2201 C C . SER A 1 299 ? 25.329 -1.103 -29.606 1.00 76.31 299 SER A C 1
ATOM 2203 O O . SER A 1 299 ? 24.246 -1.089 -29.028 1.00 76.31 299 SER A O 1
ATOM 2205 N N . GLU A 1 300 ? 26.061 -2.214 -29.710 1.00 78.25 300 GLU A N 1
ATOM 2206 C CA . GLU A 1 300 ? 25.705 -3.493 -29.082 1.00 78.25 300 GLU A CA 1
ATOM 2207 C C . GLU A 1 300 ? 25.674 -3.368 -27.556 1.00 78.25 300 GLU A C 1
ATOM 2209 O O . GLU A 1 300 ? 24.709 -3.789 -26.920 1.00 78.25 300 GLU A O 1
ATOM 2214 N N . LYS A 1 301 ? 26.689 -2.723 -26.961 1.00 86.00 301 LYS A N 1
ATOM 2215 C CA . LYS A 1 301 ? 26.710 -2.428 -25.519 1.00 86.00 301 LYS A CA 1
ATOM 2216 C C . LYS A 1 301 ? 25.543 -1.543 -25.099 1.00 86.00 301 LYS A C 1
ATOM 2218 O O . LYS A 1 301 ? 24.952 -1.795 -24.054 1.00 86.00 301 LYS A O 1
ATOM 2223 N N . LEU A 1 302 ? 25.199 -0.535 -25.901 1.00 81.62 302 LEU A N 1
ATOM 2224 C CA . LEU A 1 302 ? 24.046 0.320 -25.643 1.00 81.62 302 LEU A CA 1
ATOM 2225 C C . LEU A 1 302 ? 22.751 -0.497 -25.684 1.00 81.62 302 LEU A C 1
ATOM 2227 O O . LEU A 1 302 ? 21.995 -0.449 -24.726 1.00 81.62 302 LEU A O 1
ATOM 2231 N N . GLY A 1 303 ? 22.518 -1.298 -26.728 1.00 77.56 303 GLY A N 1
ATOM 2232 C CA . GLY A 1 303 ? 21.327 -2.151 -26.823 1.00 77.56 303 GLY A CA 1
ATOM 2233 C C . GLY A 1 303 ? 21.214 -3.156 -25.668 1.00 77.56 303 GLY A C 1
ATOM 2234 O O . GLY A 1 303 ? 20.140 -3.328 -25.086 1.00 77.56 303 GLY A O 1
ATOM 2235 N N . ALA A 1 304 ? 22.332 -3.767 -25.265 1.00 84.25 304 ALA A N 1
ATOM 2236 C CA . ALA A 1 304 ? 22.378 -4.636 -24.091 1.00 84.25 304 ALA A CA 1
ATOM 2237 C C . ALA A 1 304 ? 22.038 -3.871 -22.800 1.00 84.25 304 ALA A C 1
ATOM 2239 O O . ALA A 1 304 ? 21.230 -4.344 -22.002 1.00 84.25 304 ALA A O 1
ATOM 2240 N N . GLN A 1 305 ? 22.593 -2.668 -22.621 1.00 88.00 305 GLN A N 1
ATOM 2241 C CA . GLN A 1 305 ? 22.303 -1.822 -21.465 1.00 88.00 305 GLN A CA 1
ATOM 2242 C C . GLN A 1 305 ? 20.843 -1.381 -21.435 1.00 88.00 305 GLN A C 1
ATOM 2244 O O . GLN A 1 305 ? 20.239 -1.383 -20.371 1.00 88.00 305 GLN A O 1
ATOM 2249 N N . VAL A 1 306 ? 20.258 -1.033 -22.579 1.00 80.81 306 VAL A N 1
ATOM 2250 C CA . VAL A 1 306 ? 18.845 -0.665 -22.654 1.00 80.81 306 VAL A CA 1
ATOM 2251 C C . VAL A 1 306 ? 17.952 -1.836 -22.221 1.00 80.81 306 VAL A C 1
ATOM 2253 O O . VAL A 1 306 ? 17.021 -1.633 -21.441 1.00 80.81 306 VAL A O 1
ATOM 2256 N N . THR A 1 307 ? 18.280 -3.059 -22.655 1.00 81.69 307 THR A N 1
ATOM 2257 C CA . THR A 1 307 ? 17.585 -4.285 -22.217 1.00 81.69 307 THR A CA 1
ATOM 2258 C C . THR A 1 307 ? 17.677 -4.448 -20.705 1.00 81.69 307 THR A C 1
ATOM 2260 O O . THR A 1 307 ? 16.659 -4.561 -20.030 1.00 81.69 307 THR A O 1
ATOM 2263 N N . ALA A 1 308 ? 18.895 -4.365 -20.163 1.00 88.06 308 ALA A N 1
ATOM 2264 C CA . ALA A 1 308 ? 19.133 -4.488 -18.731 1.00 88.06 308 ALA A CA 1
ATOM 2265 C C . ALA A 1 308 ? 18.397 -3.403 -17.924 1.00 88.06 308 ALA A C 1
ATOM 2267 O O . ALA A 1 308 ? 17.828 -3.690 -16.874 1.00 88.06 308 ALA A O 1
ATOM 2268 N N . THR A 1 309 ? 18.365 -2.163 -18.419 1.00 81.81 309 THR A N 1
ATOM 2269 C CA . THR A 1 309 ? 17.651 -1.055 -17.776 1.00 81.81 309 THR A CA 1
ATOM 2270 C C . THR A 1 309 ? 16.142 -1.266 -17.787 1.00 81.81 309 THR A C 1
ATOM 2272 O O . THR A 1 309 ? 15.493 -1.016 -16.770 1.00 81.81 309 THR A O 1
ATOM 2275 N N . ASN A 1 310 ? 15.580 -1.758 -18.893 1.00 81.75 310 ASN A N 1
ATOM 2276 C CA . ASN A 1 310 ? 14.170 -2.126 -18.950 1.00 81.75 310 ASN A CA 1
ATOM 2277 C C . ASN A 1 310 ? 13.842 -3.246 -17.953 1.00 81.75 310 ASN A C 1
ATOM 2279 O O . ASN A 1 310 ? 12.862 -3.139 -17.219 1.00 81.75 310 ASN A O 1
ATOM 2283 N N . ASP A 1 311 ? 14.678 -4.281 -17.884 1.00 85.62 311 ASP A N 1
ATOM 2284 C CA . ASP A 1 311 ? 14.469 -5.405 -16.972 1.00 85.62 311 ASP A CA 1
ATOM 2285 C C . ASP A 1 311 ? 14.487 -4.954 -15.508 1.00 85.62 311 ASP A C 1
ATOM 2287 O O . ASP A 1 311 ? 13.581 -5.308 -14.754 1.00 85.62 311 ASP A O 1
ATOM 2291 N N . VAL A 1 312 ? 15.454 -4.115 -15.116 1.00 87.94 312 VAL A N 1
ATOM 2292 C CA . VAL A 1 312 ? 15.518 -3.510 -13.773 1.00 87.94 312 VAL A CA 1
ATOM 2293 C C . VAL A 1 312 ? 14.279 -2.658 -13.499 1.00 87.94 312 VAL A C 1
ATOM 2295 O O . VAL A 1 312 ? 13.646 -2.804 -12.458 1.00 87.94 312 VAL A O 1
ATOM 2298 N N . TYR A 1 313 ? 13.874 -1.800 -14.439 1.00 83.81 313 TYR A N 1
ATOM 2299 C CA . TYR A 1 313 ? 12.675 -0.980 -14.275 1.00 83.81 313 TYR A CA 1
ATOM 2300 C C . TYR A 1 313 ? 11.415 -1.832 -14.063 1.00 83.81 313 TYR A C 1
ATOM 2302 O O . TYR A 1 313 ? 10.636 -1.579 -13.141 1.00 83.81 313 TYR A O 1
ATOM 2310 N N . VAL A 1 314 ? 11.206 -2.853 -14.898 1.00 81.62 314 VAL A N 1
ATOM 2311 C CA . VAL A 1 314 ? 10.020 -3.711 -14.819 1.00 81.62 314 VAL A CA 1
ATOM 2312 C C . VAL A 1 314 ? 10.023 -4.521 -13.526 1.00 81.62 314 VAL A C 1
ATOM 2314 O O . VAL A 1 314 ? 9.018 -4.543 -12.810 1.00 81.62 314 VAL A O 1
ATOM 2317 N N . LYS A 1 315 ? 11.146 -5.179 -13.235 1.00 92.94 315 LYS A N 1
ATOM 2318 C CA . LYS A 1 315 ? 11.285 -6.130 -12.134 1.00 92.94 315 LYS A CA 1
ATOM 2319 C C . LYS A 1 315 ? 11.341 -5.450 -10.773 1.00 92.94 315 LYS A C 1
ATOM 2321 O O . LYS A 1 315 ? 10.677 -5.916 -9.852 1.00 92.94 315 LYS A O 1
ATOM 2326 N N . ASP A 1 316 ? 12.117 -4.379 -10.654 1.00 89.75 316 ASP A N 1
ATOM 2327 C CA . ASP A 1 316 ? 12.468 -3.813 -9.353 1.00 89.75 316 ASP A CA 1
ATOM 2328 C C . ASP A 1 316 ? 11.597 -2.603 -8.990 1.00 89.75 316 ASP A C 1
ATOM 2330 O O . ASP A 1 316 ? 11.492 -2.270 -7.813 1.00 89.75 316 ASP A O 1
ATOM 2334 N N . LEU A 1 317 ? 10.919 -1.970 -9.960 1.00 84.44 317 LEU A N 1
ATOM 2335 C CA . LEU A 1 317 ? 10.039 -0.822 -9.710 1.00 84.44 317 LEU A CA 1
ATOM 2336 C C . LEU A 1 317 ? 8.589 -1.068 -10.134 1.00 84.44 317 LEU A C 1
ATOM 2338 O O . LEU A 1 317 ? 7.689 -1.025 -9.297 1.00 84.44 317 LEU A O 1
ATOM 2342 N N . HIS A 1 318 ? 8.336 -1.309 -11.421 1.00 82.06 318 HIS A N 1
ATOM 2343 C CA . HIS A 1 318 ? 6.976 -1.290 -11.966 1.00 82.06 318 HIS A CA 1
ATOM 2344 C C . HIS A 1 318 ? 6.084 -2.393 -11.379 1.00 82.06 318 HIS A C 1
ATOM 2346 O O . HIS A 1 318 ? 5.000 -2.103 -10.867 1.00 82.06 318 HIS A O 1
ATOM 2352 N N . VAL A 1 319 ? 6.524 -3.655 -11.439 1.00 87.31 319 VAL A N 1
ATOM 2353 C CA . VAL A 1 319 ? 5.727 -4.788 -10.947 1.00 87.31 319 VAL A CA 1
ATOM 2354 C C . VAL A 1 319 ? 5.505 -4.703 -9.430 1.00 87.31 319 VAL A C 1
ATOM 2356 O O . VAL A 1 319 ? 4.341 -4.740 -9.020 1.00 87.31 319 VAL A O 1
ATOM 2359 N N . PRO A 1 320 ? 6.542 -4.521 -8.585 1.00 91.69 320 PRO A N 1
ATOM 2360 C CA . PRO A 1 320 ? 6.355 -4.402 -7.141 1.00 91.69 320 PRO A CA 1
ATOM 2361 C C . PRO A 1 320 ? 5.442 -3.235 -6.746 1.00 91.69 320 PRO A C 1
ATOM 2363 O O . PRO A 1 320 ? 4.523 -3.422 -5.948 1.00 91.69 320 PRO A O 1
ATOM 2366 N N . ALA A 1 321 ? 5.626 -2.053 -7.348 1.00 86.56 321 ALA A N 1
ATOM 2367 C CA . ALA A 1 321 ? 4.793 -0.889 -7.050 1.00 86.56 321 ALA A CA 1
ATOM 2368 C C . ALA A 1 321 ? 3.327 -1.119 -7.448 1.00 86.56 321 ALA A C 1
ATOM 2370 O O . ALA A 1 321 ? 2.420 -0.784 -6.687 1.00 86.56 321 ALA A O 1
ATOM 2371 N N . SER A 1 322 ? 3.074 -1.740 -8.606 1.00 83.56 322 SER A N 1
ATOM 2372 C CA . SER A 1 322 ? 1.713 -2.073 -9.044 1.00 83.56 322 SER A CA 1
ATOM 2373 C C . SER A 1 322 ? 1.027 -3.065 -8.100 1.00 83.56 322 SER A C 1
ATOM 2375 O O . SER A 1 322 ? -0.163 -2.917 -7.805 1.00 83.56 322 SER A O 1
ATOM 2377 N N . VAL A 1 323 ? 1.757 -4.075 -7.617 1.00 90.62 323 VAL A N 1
ATOM 2378 C CA . VAL A 1 323 ? 1.239 -5.050 -6.645 1.00 90.62 323 VAL A CA 1
ATOM 2379 C C . VAL A 1 323 ? 0.903 -4.356 -5.326 1.00 90.62 323 VAL A C 1
ATOM 2381 O O . VAL A 1 323 ? -0.221 -4.495 -4.842 1.00 90.62 323 VAL A O 1
ATOM 2384 N N . ALA A 1 324 ? 1.823 -3.548 -4.794 1.00 90.56 324 ALA A N 1
ATOM 2385 C CA . ALA A 1 324 ? 1.620 -2.797 -3.558 1.00 90.56 324 ALA A CA 1
ATOM 2386 C C . ALA A 1 324 ? 0.413 -1.846 -3.655 1.00 90.56 324 ALA A C 1
ATOM 2388 O O . ALA A 1 324 ? -0.446 -1.827 -2.773 1.00 90.5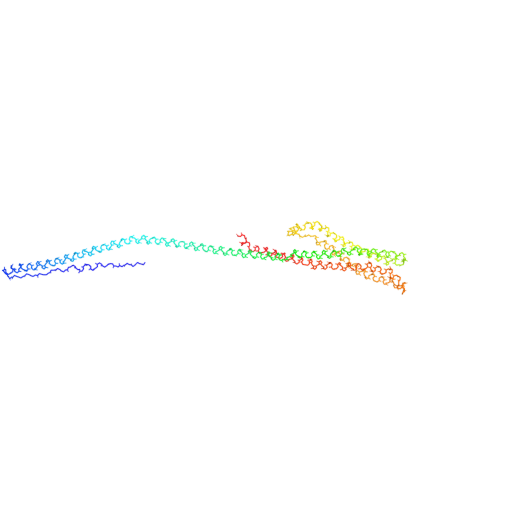6 324 ALA A O 1
ATOM 2389 N N . LEU A 1 325 ? 0.276 -1.101 -4.756 1.00 88.50 325 LEU A N 1
ATOM 2390 C CA . LEU A 1 325 ? -0.874 -0.220 -4.986 1.00 88.50 325 LEU A CA 1
ATOM 2391 C C . LEU A 1 325 ? -2.199 -0.989 -5.047 1.00 88.50 325 LEU A C 1
ATOM 2393 O O . LEU A 1 325 ? -3.189 -0.551 -4.460 1.00 88.50 325 LEU A O 1
ATOM 2397 N N . THR A 1 326 ? -2.215 -2.147 -5.710 1.00 88.38 326 THR A N 1
ATOM 2398 C CA . THR A 1 326 ? -3.409 -3.002 -5.798 1.00 88.38 326 THR A CA 1
ATOM 2399 C C . THR A 1 326 ? -3.822 -3.514 -4.417 1.00 88.38 326 THR A C 1
ATOM 2401 O O . THR A 1 326 ? -4.993 -3.430 -4.050 1.00 88.38 326 THR A O 1
ATOM 2404 N N . GLN A 1 327 ? -2.861 -3.981 -3.617 1.00 93.38 327 GLN A N 1
ATOM 2405 C CA . GLN A 1 327 ? -3.109 -4.426 -2.244 1.00 93.38 327 GLN A CA 1
ATOM 2406 C C . GLN A 1 327 ? -3.632 -3.284 -1.361 1.00 93.38 327 GLN A C 1
ATOM 2408 O O . GLN A 1 327 ? -4.606 -3.473 -0.632 1.00 93.38 327 GLN A O 1
ATOM 2413 N N . ARG A 1 328 ? -3.058 -2.075 -1.469 1.00 94.19 328 ARG A N 1
ATOM 2414 C CA . ARG A 1 328 ? -3.541 -0.899 -0.722 1.00 94.19 328 ARG A CA 1
ATOM 2415 C C . ARG A 1 328 ? -4.964 -0.528 -1.115 1.00 94.19 328 ARG A C 1
ATOM 2417 O O . ARG A 1 328 ? -5.763 -0.198 -0.244 1.00 94.19 328 ARG A O 1
ATOM 2424 N N . ALA A 1 329 ? -5.293 -0.575 -2.405 1.00 90.25 329 ALA A N 1
ATOM 2425 C CA . ALA A 1 329 ? -6.646 -0.298 -2.878 1.00 90.25 329 ALA A CA 1
ATOM 2426 C C . ALA A 1 329 ? -7.660 -1.303 -2.309 1.00 90.25 329 ALA A C 1
ATOM 2428 O O . ALA A 1 329 ? -8.724 -0.900 -1.836 1.00 90.25 329 ALA A O 1
ATOM 2429 N N . GLN A 1 330 ? -7.302 -2.589 -2.285 1.00 93.94 330 GLN A N 1
ATOM 2430 C CA . GLN A 1 330 ? -8.129 -3.641 -1.701 1.00 93.94 330 GLN A CA 1
ATOM 2431 C C . GLN A 1 330 ? -8.329 -3.443 -0.188 1.00 93.94 330 GLN A C 1
ATOM 2433 O O . GLN A 1 330 ? -9.467 -3.446 0.273 1.00 93.94 330 GLN A O 1
ATOM 2438 N N . LEU A 1 331 ? -7.266 -3.165 0.577 1.00 95.50 331 LEU A N 1
ATOM 2439 C CA . LEU A 1 331 ? -7.381 -2.887 2.017 1.00 95.50 331 LEU A CA 1
ATOM 2440 C C . LEU A 1 331 ? -8.180 -1.616 2.314 1.00 95.50 331 LEU A C 1
ATOM 2442 O O . LEU A 1 331 ? -8.985 -1.600 3.239 1.00 95.50 331 LEU A O 1
ATOM 2446 N N . ARG A 1 332 ? -8.017 -0.549 1.521 1.00 95.44 332 ARG A N 1
ATOM 2447 C CA . ARG A 1 332 ? -8.831 0.672 1.661 1.00 95.44 332 ARG A CA 1
ATOM 2448 C C . ARG A 1 332 ? -10.318 0.381 1.466 1.00 95.44 332 ARG A C 1
ATOM 2450 O O . ARG A 1 332 ? -11.138 0.936 2.195 1.00 95.44 332 ARG A O 1
ATOM 2457 N N . LYS A 1 333 ? -10.660 -0.500 0.523 1.00 96.25 333 LYS A N 1
ATOM 2458 C CA . LYS A 1 333 ? -12.035 -0.972 0.339 1.00 96.25 333 LYS A CA 1
ATOM 2459 C C . LYS A 1 333 ? -12.517 -1.770 1.551 1.00 96.25 333 LYS A C 1
ATOM 2461 O O . LYS A 1 333 ? -13.590 -1.486 2.062 1.00 96.25 333 LYS A O 1
ATOM 2466 N N . GLU A 1 334 ? -11.712 -2.700 2.060 1.00 96.50 334 GLU A N 1
ATOM 2467 C CA . GLU A 1 334 ? -12.052 -3.475 3.262 1.00 96.50 334 GLU A CA 1
ATOM 2468 C C . GLU A 1 334 ? -12.255 -2.585 4.497 1.00 96.50 334 GLU A C 1
ATOM 2470 O O . GLU A 1 334 ? -13.196 -2.801 5.257 1.00 96.50 334 GLU A O 1
ATOM 2475 N N . ILE A 1 335 ? -11.436 -1.543 4.668 1.00 95.81 335 ILE A N 1
ATOM 2476 C CA . ILE A 1 335 ? -11.595 -0.532 5.722 1.00 95.81 335 ILE A CA 1
ATOM 2477 C C . ILE A 1 335 ? -12.912 0.234 5.554 1.00 95.81 335 ILE A C 1
ATOM 2479 O O . ILE A 1 335 ? -13.617 0.459 6.539 1.00 95.81 335 ILE A O 1
ATOM 2483 N N . ALA A 1 336 ? -13.254 0.643 4.329 1.00 96.50 336 ALA A N 1
ATOM 2484 C CA . ALA A 1 336 ? -14.512 1.332 4.051 1.00 96.50 336 ALA A CA 1
ATOM 2485 C C . ALA A 1 336 ? -15.722 0.435 4.365 1.00 96.50 336 ALA A C 1
ATOM 2487 O O . ALA A 1 336 ? -16.595 0.841 5.133 1.00 96.50 336 ALA A O 1
ATOM 2488 N N . ASP A 1 337 ? -15.712 -0.808 3.875 1.00 96.62 337 ASP A N 1
ATOM 2489 C CA . ASP A 1 337 ? -16.760 -1.802 4.126 1.00 96.62 337 ASP A CA 1
ATOM 2490 C C . ASP A 1 337 ? -16.882 -2.122 5.629 1.00 96.62 337 ASP A C 1
ATOM 2492 O O . ASP A 1 337 ? -17.985 -2.286 6.157 1.00 96.62 337 ASP A O 1
ATOM 2496 N N . PHE A 1 338 ? -15.756 -2.208 6.348 1.00 96.31 338 PHE A N 1
ATOM 2497 C CA . PHE A 1 338 ? -15.736 -2.433 7.794 1.00 96.31 338 PHE A CA 1
ATOM 2498 C C . PHE A 1 338 ? -16.361 -1.264 8.557 1.00 96.31 338 PHE A C 1
ATOM 2500 O O . PHE A 1 338 ? -17.166 -1.483 9.465 1.00 96.31 338 PHE A O 1
ATOM 2507 N N . ARG A 1 339 ? -16.017 -0.024 8.189 1.00 94.56 339 ARG A N 1
ATOM 2508 C CA . ARG A 1 339 ? -16.586 1.186 8.797 1.00 94.56 339 ARG A CA 1
ATOM 2509 C C . ARG A 1 339 ? -18.084 1.288 8.553 1.00 94.56 339 ARG A C 1
ATOM 2511 O O . ARG A 1 339 ? -18.814 1.626 9.477 1.00 94.56 339 ARG A O 1
ATOM 2518 N N . GLU A 1 340 ? -18.545 0.961 7.350 1.00 94.69 340 GLU A N 1
ATOM 2519 C CA . GLU A 1 340 ? -19.972 0.968 7.024 1.00 94.69 340 GLU A CA 1
ATOM 2520 C C . GLU A 1 340 ? -20.741 -0.068 7.857 1.00 94.69 340 GLU A C 1
ATOM 2522 O O . GLU A 1 340 ? -21.736 0.269 8.499 1.00 94.69 340 GLU A O 1
ATOM 2527 N N . LYS A 1 341 ? -20.233 -1.305 7.937 1.00 93.94 341 LYS A N 1
ATOM 2528 C CA . LYS A 1 341 ? -20.852 -2.385 8.726 1.00 93.94 341 LYS A CA 1
ATOM 2529 C C . LYS A 1 341 ? -20.884 -2.099 10.227 1.00 93.94 341 LYS A C 1
ATOM 2531 O O . LYS A 1 341 ? -21.833 -2.496 10.895 1.00 93.94 341 LYS A O 1
ATOM 2536 N N . ASN A 1 342 ? -19.865 -1.421 10.757 1.00 93.00 342 ASN A N 1
ATOM 2537 C CA . ASN A 1 342 ? -19.715 -1.167 12.194 1.00 93.00 342 ASN A CA 1
ATOM 2538 C C . ASN A 1 342 ? -20.061 0.271 12.603 1.00 93.00 342 ASN A C 1
ATOM 2540 O O . ASN A 1 342 ? -19.783 0.668 13.733 1.00 93.00 342 ASN A O 1
ATOM 2544 N N . LYS A 1 343 ? -20.692 1.053 11.721 1.00 92.25 343 LYS A N 1
ATOM 2545 C CA . LYS A 1 343 ? -20.980 2.476 11.942 1.00 92.25 343 LYS A CA 1
ATOM 2546 C C . LYS A 1 343 ? -21.672 2.751 13.283 1.00 92.25 343 LYS A C 1
ATOM 2548 O O . LYS A 1 343 ? -21.224 3.596 14.045 1.00 92.25 343 LYS A O 1
ATOM 2553 N N . ALA A 1 344 ? -22.694 1.961 13.618 1.00 87.50 344 ALA A N 1
ATOM 2554 C CA . ALA A 1 344 ? -23.454 2.104 14.863 1.00 87.50 344 ALA A CA 1
ATOM 2555 C C . ALA A 1 344 ? -22.642 1.823 16.144 1.00 87.50 344 ALA A C 1
ATOM 2557 O O . ALA A 1 344 ? -23.052 2.239 17.224 1.00 87.50 344 ALA A O 1
ATOM 2558 N N . VAL A 1 345 ? -21.530 1.091 16.034 1.00 86.69 345 VAL A N 1
ATOM 2559 C CA . VAL A 1 345 ? -20.620 0.786 17.149 1.00 86.69 345 VAL A CA 1
ATOM 2560 C C . VAL A 1 345 ? -19.481 1.807 17.216 1.00 86.69 345 VAL A C 1
ATOM 2562 O O . VAL A 1 345 ? -18.992 2.097 18.298 1.00 86.69 345 VAL A O 1
ATOM 2565 N N . LEU A 1 346 ? -19.061 2.359 16.075 1.00 81.00 346 LEU A N 1
ATOM 2566 C CA . LEU A 1 346 ? -17.952 3.313 15.980 1.00 81.00 346 LEU A CA 1
ATOM 2567 C C . LEU A 1 346 ? -18.359 4.772 16.259 1.00 81.00 346 LEU A C 1
ATOM 2569 O O . LEU A 1 346 ? -17.495 5.574 16.590 1.00 81.00 346 LEU A O 1
ATOM 2573 N N . GLU A 1 347 ? -19.638 5.129 16.099 1.00 81.81 347 GLU A N 1
ATOM 2574 C CA . GLU A 1 347 ? -20.155 6.495 16.327 1.00 81.81 347 GLU A CA 1
ATOM 2575 C C . GLU A 1 347 ? -20.665 6.747 17.760 1.00 81.81 347 GLU A C 1
ATOM 2577 O O . GLU A 1 347 ? -21.172 7.834 18.042 1.00 81.81 347 GLU A O 1
ATOM 2582 N N . LYS A 1 348 ? -20.562 5.755 18.649 1.00 70.44 348 LYS A N 1
ATOM 2583 C CA . LYS A 1 348 ? -20.946 5.855 20.064 1.00 70.44 348 LYS A CA 1
ATOM 2584 C C . LYS A 1 348 ? -19.761 6.227 20.943 1.00 70.44 348 LYS A C 1
ATOM 2586 O O . LYS A 1 348 ? -19.972 7.050 21.859 1.00 70.44 348 LYS A O 1
#

Radius of gyration: 66.74 Å; chains: 1; bounding box: 127×53×192 Å